Protein AF-0000000067523015 (afdb_homodimer)

pLDDT: mean 89.53, std 7.44, range [56.78, 97.62]

Structure (mmCIF, N/CA/C/O backbone):
data_AF-0000000067523015-model_v1
#
loop_
_entity.id
_entity.type
_entity.pdbx_description
1 polymer 'YokE-like PH domain-containing protein'
#
loop_
_atom_site.group_PDB
_atom_site.id
_atom_site.type_symbol
_atom_site.label_atom_id
_atom_site.label_alt_id
_atom_site.label_comp_id
_atom_site.label_asym_id
_atom_site.label_entity_id
_atom_site.label_seq_id
_atom_site.pdbx_PDB_ins_code
_atom_site.Cartn_x
_atom_site.Cartn_y
_atom_site.Cartn_z
_atom_site.occupancy
_atom_site.B_iso_or_equiv
_atom_site.auth_seq_id
_atom_site.auth_comp_id
_atom_site.auth_asym_id
_atom_site.auth_atom_id
_atom_site.pdbx_PDB_model_num
ATOM 1 N N . MET A 1 1 ? -20.438 16.328 2.945 1 56.78 1 MET A N 1
ATOM 2 C CA . MET A 1 1 ? -19.016 16.625 3.145 1 56.78 1 MET A CA 1
ATOM 3 C C . MET A 1 1 ? -18.453 15.797 4.293 1 56.78 1 MET A C 1
ATOM 5 O O . MET A 1 1 ? -19.156 15.492 5.254 1 56.78 1 MET A O 1
ATOM 9 N N . ASN A 1 2 ? -17.266 15.055 4.09 1 79.5 2 ASN A N 1
ATOM 10 C CA . ASN A 1 2 ? -16.625 14.242 5.109 1 79.5 2 ASN A CA 1
ATOM 11 C C . ASN A 1 2 ? -16.266 15.062 6.344 1 79.5 2 ASN A C 1
ATOM 13 O O . ASN A 1 2 ? -15.727 16.172 6.23 1 79.5 2 ASN A O 1
ATOM 17 N N . GLU A 1 3 ? -16.875 14.734 7.531 1 89.38 3 GLU A N 1
ATOM 18 C CA . GLU A 1 3 ? -16.688 15.438 8.797 1 89.38 3 GLU A CA 1
ATOM 19 C C . GLU A 1 3 ? -15.227 15.781 9.031 1 89.38 3 GLU A C 1
ATOM 21 O O . GLU A 1 3 ? -14.914 16.859 9.555 1 89.38 3 GLU A O 1
ATOM 26 N N . LEU A 1 4 ? -14.367 14.977 8.656 1 92.62 4 LEU A N 1
ATOM 27 C CA . LEU A 1 4 ? -12.938 15.234 8.82 1 92.62 4 LEU A CA 1
ATOM 28 C C . LEU A 1 4 ? -12.492 16.375 7.93 1 92.62 4 LEU A C 1
ATOM 30 O O . LEU A 1 4 ? -11.711 17.234 8.359 1 92.62 4 LEU A O 1
ATOM 34 N N . LEU A 1 5 ? -12.977 16.375 6.727 1 92.75 5 LEU A N 1
ATOM 35 C CA . LEU A 1 5 ? -12.617 17.453 5.809 1 92.75 5 LEU A CA 1
ATOM 36 C C . LEU A 1 5 ? -13.094 18.797 6.336 1 92.75 5 LEU A C 1
ATOM 38 O O . LEU A 1 5 ? -12.367 19.797 6.246 1 92.75 5 LEU A O 1
ATOM 42 N N . LEU A 1 6 ? -14.258 18.781 6.914 1 92.06 6 LEU A N 1
ATOM 43 C CA . LEU A 1 6 ? -14.805 20 7.488 1 92.06 6 LEU A CA 1
ATOM 44 C C . LEU A 1 6 ? -13.945 20.484 8.648 1 92.06 6 LEU A C 1
ATOM 46 O O . LEU A 1 6 ? -13.742 21.688 8.812 1 92.06 6 LEU A O 1
ATOM 50 N N . SER A 1 7 ? -13.438 19.531 9.367 1 92.69 7 SER A N 1
ATOM 51 C CA . SER A 1 7 ? -12.617 19.859 10.523 1 92.69 7 SER A CA 1
ATOM 52 C C . SER A 1 7 ? -11.297 20.484 10.102 1 92.69 7 SER A C 1
ATOM 54 O O . SER A 1 7 ? -10.703 21.266 10.859 1 92.69 7 SER A O 1
ATOM 56 N N . VAL A 1 8 ? -10.883 20.234 8.914 1 94.06 8 VAL A N 1
ATOM 57 C CA . VAL A 1 8 ? -9.617 20.766 8.422 1 94.06 8 VAL A CA 1
ATOM 58 C C . VAL A 1 8 ? -9.844 22.156 7.828 1 94.06 8 VAL A C 1
ATOM 60 O O . VAL A 1 8 ? -8.953 23.016 7.883 1 94.06 8 VAL A O 1
ATOM 63 N N . LYS A 1 9 ? -10.961 22.375 7.328 1 93 9 LYS A N 1
ATOM 64 C CA . LYS A 1 9 ? -11.258 23.609 6.613 1 93 9 LYS A CA 1
ATOM 65 C C . LYS A 1 9 ? -11.086 24.828 7.52 1 93 9 LYS A C 1
ATOM 67 O O . LYS A 1 9 ? -10.703 25.906 7.055 1 93 9 LYS A O 1
ATOM 72 N N . LYS A 1 10 ? -11.297 24.578 8.758 1 91.38 10 LYS A N 1
ATOM 73 C CA . LYS A 1 10 ? -11.203 25.688 9.711 1 91.38 10 LYS A CA 1
ATOM 74 C C . LYS A 1 10 ? -9.766 26.172 9.844 1 91.38 10 LYS A C 1
ATOM 76 O O . LYS A 1 10 ? -9.523 27.281 10.312 1 91.38 10 LYS A O 1
ATOM 81 N N . TYR A 1 11 ? -8.883 25.406 9.422 1 94.12 11 TYR A N 1
ATOM 82 C CA . TYR A 1 11 ? -7.477 25.75 9.586 1 94.12 11 TYR A CA 1
ATOM 83 C C . TYR A 1 11 ? -6.895 26.312 8.297 1 94.12 11 TYR A C 1
ATOM 85 O O . TYR A 1 11 ? -5.746 26.766 8.273 1 94.12 11 TYR A O 1
ATOM 93 N N . LEU A 1 12 ? -7.629 26.328 7.27 1 94.44 12 LEU A N 1
ATOM 94 C CA . LEU A 1 12 ? -7.125 26.797 5.984 1 94.44 12 LEU A CA 1
ATOM 95 C C . LEU A 1 12 ? -7.062 28.328 5.953 1 94.44 12 LEU A C 1
ATOM 97 O O . LEU A 1 12 ? -7.945 29 6.488 1 94.44 12 LEU A O 1
ATOM 101 N N . GLU A 1 13 ? -6.098 28.812 5.277 1 93.69 13 GLU A N 1
ATOM 102 C CA . GLU A 1 13 ? -6 30.25 5.016 1 93.69 13 GLU A CA 1
ATOM 103 C C . GLU A 1 13 ? -6.922 30.656 3.869 1 93.69 13 GLU A C 1
ATOM 105 O O . GLU A 1 13 ? -7.367 29.812 3.088 1 93.69 13 GLU A O 1
ATOM 110 N N . ASN A 1 14 ? -7.148 31.938 3.707 1 91.69 14 ASN A N 1
ATOM 111 C CA . ASN A 1 14 ? -8.102 32.469 2.744 1 91.69 14 ASN A CA 1
ATOM 112 C C . ASN A 1 14 ? -7.727 32.094 1.313 1 91.69 14 ASN A C 1
ATOM 114 O O . ASN A 1 14 ? -8.602 31.797 0.494 1 91.69 14 ASN A O 1
ATOM 118 N N . ASP A 1 15 ? -6.527 32.094 0.968 1 93.69 15 ASP A N 1
ATOM 119 C CA . ASP A 1 15 ? -6.098 31.812 -0.396 1 93.69 15 ASP A CA 1
ATOM 120 C C . ASP A 1 15 ? -5.598 30.375 -0.519 1 93.69 15 ASP A C 1
ATOM 122 O O . ASP A 1 15 ? -5.008 30 -1.533 1 93.69 15 ASP A O 1
ATOM 126 N N . GLU A 1 16 ? -5.863 29.688 0.46 1 96.12 16 GLU A N 1
ATOM 127 C CA . GLU A 1 16 ? -5.398 28.297 0.469 1 96.12 16 GLU A CA 1
ATOM 128 C C . GLU A 1 16 ? -6.516 27.344 0.065 1 96.12 16 GLU A C 1
ATOM 130 O O . GLU A 1 16 ? -7.609 27.375 0.626 1 96.12 16 GLU A O 1
ATOM 135 N N . ASN A 1 17 ? -6.184 26.438 -0.957 1 96.19 17 ASN A N 1
ATOM 136 C CA . ASN A 1 17 ? -7.176 25.484 -1.454 1 96.19 17 ASN A CA 1
ATOM 137 C C . ASN A 1 17 ? -6.715 24.047 -1.274 1 96.19 17 ASN A C 1
ATOM 139 O O . ASN A 1 17 ? -5.523 23.75 -1.39 1 96.19 17 ASN A O 1
ATOM 143 N N . ILE A 1 18 ? -7.742 23.266 -1.053 1 96.38 18 ILE A N 1
ATOM 144 C CA . ILE A 1 18 ? -7.469 21.828 -0.969 1 96.38 18 ILE A CA 1
ATOM 145 C C . ILE A 1 18 ? -7.293 21.25 -2.373 1 96.38 18 ILE A C 1
ATOM 147 O O . ILE A 1 18 ? -8.125 21.484 -3.254 1 96.38 18 ILE A O 1
ATOM 151 N N . VAL A 1 19 ? -6.246 20.562 -2.625 1 96.75 19 VAL A N 1
ATOM 152 C CA . VAL A 1 19 ? -5.969 19.938 -3.918 1 96.75 19 VAL A CA 1
ATOM 153 C C . VAL A 1 19 ? -6.301 18.453 -3.861 1 96.75 19 VAL A C 1
ATOM 155 O O . VAL A 1 19 ? -6.922 17.906 -4.781 1 96.75 19 VAL A O 1
ATOM 158 N N . ALA A 1 20 ? -5.906 17.75 -2.836 1 96.19 20 ALA A N 1
ATOM 159 C CA . ALA A 1 20 ? -6.148 16.328 -2.643 1 96.19 20 ALA A CA 1
ATOM 160 C C . ALA A 1 20 ? -6.18 15.969 -1.159 1 96.19 20 ALA A C 1
ATOM 162 O O . ALA A 1 20 ? -5.68 16.734 -0.323 1 96.19 20 ALA A O 1
ATOM 163 N N . PHE A 1 21 ? -6.848 14.914 -0.846 1 95.94 21 PHE A N 1
ATOM 164 C CA . PHE A 1 21 ? -6.852 14.438 0.532 1 95.94 21 PHE A CA 1
ATOM 165 C C . PHE A 1 21 ? -6.93 12.914 0.58 1 95.94 21 PHE A C 1
ATOM 167 O O . PHE A 1 21 ? -7.32 12.281 -0.4 1 95.94 21 PHE A O 1
ATOM 174 N N . VAL A 1 22 ? -6.508 12.297 1.716 1 94.44 22 VAL A N 1
ATOM 175 C CA . VAL A 1 22 ? -6.656 10.875 2.01 1 94.44 22 VAL A CA 1
ATOM 176 C C . VAL A 1 22 ? -7.109 10.695 3.455 1 94.44 22 VAL A C 1
ATOM 178 O O . VAL A 1 22 ? -6.668 11.414 4.348 1 94.44 22 VAL A O 1
ATOM 181 N N . ILE A 1 23 ? -8.07 9.805 3.611 1 92.44 23 ILE A N 1
ATOM 182 C CA . ILE A 1 23 ? -8.547 9.422 4.938 1 92.44 23 ILE A CA 1
ATOM 183 C C . ILE A 1 23 ? -8.141 7.984 5.238 1 92.44 23 ILE A C 1
ATOM 185 O O . ILE A 1 23 ? -8.273 7.105 4.383 1 92.44 23 ILE A O 1
ATOM 189 N N . GLY A 1 24 ? -7.574 7.789 6.402 1 90.75 24 GLY A N 1
ATOM 190 C CA . GLY A 1 24 ? -7.164 6.445 6.777 1 90.75 24 GLY A CA 1
ATOM 191 C C . GLY A 1 24 ? -6.535 6.379 8.156 1 90.75 24 GLY A C 1
ATOM 192 O O . GLY A 1 24 ? -6.871 7.172 9.039 1 90.75 24 GLY A O 1
ATOM 193 N N . ILE A 1 25 ? -5.73 5.332 8.344 1 87.62 25 ILE A N 1
ATOM 194 C CA . ILE A 1 25 ? -4.949 5.129 9.555 1 87.62 25 ILE A CA 1
ATOM 195 C C . ILE A 1 25 ? -3.477 5.434 9.281 1 87.62 25 ILE A C 1
ATOM 197 O O . ILE A 1 25 ? -2.914 4.961 8.289 1 87.62 25 ILE A O 1
ATOM 201 N N . PHE A 1 26 ? -2.918 6.25 10.117 1 90.25 26 PHE A N 1
ATOM 202 C CA . PHE A 1 26 ? -1.56 6.727 9.883 1 90.25 26 PHE A CA 1
ATOM 203 C C . PHE A 1 26 ? -0.688 6.48 11.109 1 90.25 26 PHE A C 1
ATOM 205 O O . PHE A 1 26 ? -1.191 6.418 12.234 1 90.25 26 PHE A O 1
ATOM 212 N N . GLU A 1 27 ? 0.584 6.352 10.766 1 87.56 27 GLU A N 1
ATOM 213 C CA . GLU A 1 27 ? 1.549 6.191 11.852 1 87.56 27 GLU A CA 1
ATOM 214 C C . GLU A 1 27 ? 2.857 6.91 11.531 1 87.56 27 GLU A C 1
ATOM 216 O O . GLU A 1 27 ? 3.172 7.152 10.367 1 87.56 27 GLU A O 1
ATOM 221 N N . LYS A 1 28 ? 3.502 7.395 12.633 1 88.06 28 LYS A N 1
ATOM 222 C CA . LYS A 1 28 ? 4.844 7.965 12.562 1 88.06 28 LYS A CA 1
ATOM 223 C C . LYS A 1 28 ? 5.875 7.02 13.172 1 88.06 28 LYS A C 1
ATOM 225 O O . LYS A 1 28 ? 5.582 6.312 14.133 1 88.06 28 LYS A O 1
ATOM 230 N N . ASP A 1 29 ? 7.047 7.031 12.648 1 82.25 29 ASP A N 1
ATOM 231 C CA . ASP A 1 29 ? 8.102 6.129 13.102 1 82.25 29 ASP A CA 1
ATOM 232 C C . ASP A 1 29 ? 8.508 6.438 14.539 1 82.25 29 ASP A C 1
ATOM 234 O O . ASP A 1 29 ? 8.938 5.547 15.273 1 82.25 29 ASP A O 1
ATOM 238 N N . ASN A 1 30 ? 8.398 7.672 14.953 1 76.06 30 ASN A N 1
ATOM 239 C CA . ASN A 1 30 ? 8.734 8.008 16.328 1 76.06 30 ASN A CA 1
ATOM 240 C C . ASN A 1 30 ? 7.547 7.789 17.266 1 76.06 30 ASN A C 1
ATOM 242 O O . ASN A 1 30 ? 7.602 8.164 18.438 1 76.06 30 ASN A O 1
ATOM 246 N N . PHE A 1 31 ? 6.473 7.352 16.734 1 71 31 PHE A N 1
ATOM 247 C CA . PHE A 1 31 ? 5.27 6.891 17.422 1 71 31 PHE A CA 1
ATOM 248 C C . PHE A 1 31 ? 4.48 8.062 17.984 1 71 31 PHE A C 1
ATOM 250 O O . PHE A 1 31 ? 3.613 7.883 18.844 1 71 31 PHE A O 1
ATOM 257 N N . THR A 1 32 ? 4.812 9.258 17.531 1 76.56 32 THR A N 1
ATOM 258 C CA . THR A 1 32 ? 3.98 10.391 17.922 1 76.56 32 THR A CA 1
ATOM 259 C C . THR A 1 32 ? 2.605 10.305 17.266 1 76.56 32 THR A C 1
ATOM 261 O O . THR A 1 32 ? 1.656 10.953 17.703 1 76.56 32 THR A O 1
ATOM 264 N N . LEU A 1 33 ? 2.492 9.695 16.219 1 74.06 33 LEU A N 1
ATOM 265 C CA . LEU A 1 33 ? 1.258 9.25 15.586 1 74.06 33 LEU A CA 1
ATOM 266 C C . LEU A 1 33 ? 1.212 7.73 15.492 1 74.06 33 LEU A C 1
ATOM 268 O O . LEU A 1 33 ? 1.917 7.133 14.672 1 74.06 33 LEU A O 1
ATOM 272 N N . CYS A 1 34 ? 0.528 7.055 16.359 1 76.19 34 CYS A N 1
ATOM 273 C CA . CYS A 1 34 ? 0.487 5.598 16.375 1 76.19 34 CYS A CA 1
ATOM 274 C C . CYS A 1 34 ? -0.892 5.086 15.977 1 76.19 34 CYS A C 1
ATOM 276 O O . CYS A 1 34 ? -1.838 5.164 16.766 1 76.19 34 CYS A O 1
ATOM 278 N N . TYR A 1 35 ? -0.982 4.625 14.82 1 78.94 35 TYR A N 1
ATOM 279 C CA . TYR A 1 35 ? -2.203 4.023 14.297 1 78.94 35 TYR A CA 1
ATOM 280 C C . TYR A 1 35 ? -3.398 4.945 14.508 1 78.94 35 TYR A C 1
ATOM 282 O O . TYR A 1 35 ? -4.422 4.531 15.055 1 78.94 35 TYR A O 1
ATOM 290 N N . GLN A 1 36 ? -3.244 6.16 14.094 1 87.31 36 GLN A N 1
ATOM 291 C CA . GLN A 1 36 ? -4.273 7.176 14.305 1 87.31 36 GLN A CA 1
ATOM 292 C C . GLN A 1 36 ? -5.137 7.348 13.062 1 87.31 36 GLN A C 1
ATOM 294 O O . GLN A 1 36 ? -4.617 7.461 11.945 1 87.31 36 GLN A O 1
ATOM 299 N N . HIS A 1 37 ? -6.418 7.301 13.367 1 91.06 37 HIS A N 1
ATOM 300 C CA . HIS A 1 37 ? -7.352 7.629 12.297 1 91.06 37 HIS A CA 1
ATOM 301 C C . HIS A 1 37 ? -7.367 9.125 12.016 1 91.06 37 HIS A C 1
ATOM 303 O O . HIS A 1 37 ? -7.359 9.938 12.945 1 91.06 37 HIS A O 1
ATOM 309 N N . GLY A 1 38 ? -7.383 9.438 10.695 1 94.25 38 GLY A N 1
ATOM 310 C CA . GLY A 1 38 ? -7.387 10.852 10.367 1 94.25 38 GLY A CA 1
ATOM 311 C C . GLY A 1 38 ? -7.367 11.125 8.875 1 94.25 38 GLY A C 1
ATOM 312 O O . GLY A 1 38 ? -7.691 10.242 8.078 1 94.25 38 GLY A O 1
ATOM 313 N N . ILE A 1 39 ? -7.16 12.422 8.578 1 95.31 39 ILE A N 1
ATOM 314 C CA . ILE A 1 39 ? -7.133 12.883 7.195 1 95.31 39 ILE A CA 1
ATOM 315 C C . ILE A 1 39 ? -5.852 13.672 6.938 1 95.31 39 ILE A C 1
ATOM 317 O O . ILE A 1 39 ? -5.453 14.508 7.758 1 95.31 39 ILE A O 1
ATOM 321 N N . PHE A 1 40 ? -5.156 13.289 5.859 1 96.75 40 PHE A N 1
ATOM 322 C CA . PHE A 1 40 ? -4.137 14.164 5.289 1 96.75 40 PHE A CA 1
ATOM 323 C C . PHE A 1 40 ? -4.707 14.984 4.145 1 96.75 40 PHE A C 1
ATOM 325 O O . PHE A 1 40 ? -5.406 14.453 3.275 1 96.75 40 PHE A O 1
ATOM 332 N N . VAL A 1 41 ? -4.434 16.266 4.156 1 97.06 41 VAL A N 1
ATOM 333 C CA . VAL A 1 41 ? -4.914 17.188 3.129 1 97.06 41 VAL A CA 1
ATOM 334 C C . VAL A 1 41 ? -3.734 17.906 2.486 1 97.06 41 VAL A C 1
ATOM 336 O O . VAL A 1 41 ? -2.969 18.594 3.172 1 97.06 41 VAL A O 1
ATOM 339 N N . ALA A 1 42 ? -3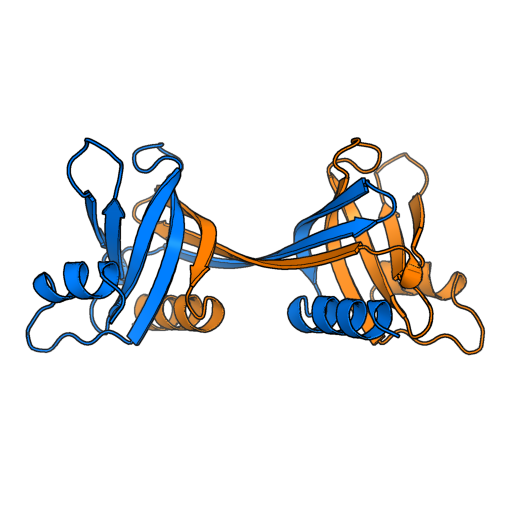.568 17.719 1.235 1 97.62 42 ALA A N 1
ATOM 340 C CA . ALA A 1 42 ? -2.617 18.5 0.457 1 97.62 42 ALA A CA 1
ATOM 341 C C . ALA A 1 42 ? -3.271 19.781 -0.087 1 97.62 42 ALA A C 1
ATOM 343 O O . ALA A 1 42 ? -4.242 19.703 -0.848 1 97.62 42 ALA A O 1
ATOM 344 N N . THR A 1 43 ? -2.807 20.891 0.352 1 97.38 43 THR A N 1
ATOM 345 C CA . THR A 1 43 ? -3.328 22.172 -0.114 1 97.38 43 THR A CA 1
ATOM 346 C C . THR A 1 43 ? -2.363 22.828 -1.1 1 97.38 43 THR A C 1
ATOM 348 O O . THR A 1 43 ? -1.346 22.234 -1.464 1 97.38 43 THR A O 1
ATOM 351 N N . THR A 1 44 ? -2.691 24.016 -1.598 1 96.25 44 THR A N 1
ATOM 352 C CA . THR A 1 44 ? -1.822 24.781 -2.486 1 96.25 44 THR A CA 1
ATOM 353 C C . THR A 1 44 ? -0.628 25.344 -1.723 1 96.25 44 THR A C 1
ATOM 355 O O . THR A 1 44 ? 0.33 25.828 -2.328 1 96.25 44 THR A O 1
ATOM 358 N N . ARG A 1 45 ? -0.566 25.203 -0.387 1 95.75 45 ARG A N 1
ATOM 359 C CA . ARG A 1 45 ? 0.482 25.859 0.391 1 95.75 45 ARG A CA 1
ATOM 360 C C . ARG A 1 45 ? 1.261 24.844 1.221 1 95.75 45 ARG A C 1
ATOM 362 O O . ARG A 1 45 ? 2.482 24.938 1.348 1 95.75 45 ARG A O 1
ATOM 369 N N . ARG A 1 46 ? 0.57 23.953 1.776 1 96.75 46 ARG A N 1
ATOM 370 C CA . ARG A 1 46 ? 1.206 23.047 2.732 1 96.75 46 ARG A CA 1
ATOM 371 C C . ARG A 1 46 ? 0.412 21.75 2.877 1 96.75 46 ARG A C 1
ATOM 373 O O . ARG A 1 46 ? -0.654 21.609 2.275 1 96.75 46 ARG A O 1
ATOM 380 N N . LEU A 1 47 ? 0.963 20.75 3.605 1 97.31 47 LEU A N 1
ATOM 381 C CA . LEU A 1 47 ? 0.32 19.484 3.963 1 97.31 47 LEU A CA 1
ATOM 382 C C . LEU A 1 47 ? -0.234 19.547 5.383 1 97.31 47 LEU A C 1
ATOM 384 O O . LEU A 1 47 ? 0.451 20 6.305 1 97.31 47 LEU A O 1
ATOM 388 N N . LEU A 1 48 ? -1.502 19.172 5.574 1 97.06 48 LEU A N 1
ATOM 389 C CA . LEU A 1 48 ? -2.156 19.203 6.879 1 97.06 48 LEU A CA 1
ATOM 390 C C . LEU A 1 48 ? -2.586 17.812 7.309 1 97.06 48 LEU A C 1
ATOM 392 O O . LEU A 1 48 ? -2.932 16.969 6.469 1 97.06 48 LEU A O 1
ATOM 396 N N . PHE A 1 49 ? -2.535 17.562 8.602 1 96.44 49 PHE A N 1
ATOM 397 C CA . PHE A 1 49 ? -3.086 16.359 9.195 1 96.44 49 PHE A CA 1
ATOM 398 C C . PHE A 1 49 ? -4.102 16.703 10.281 1 96.44 49 PHE A C 1
ATOM 400 O O . PHE A 1 49 ? -3.879 17.609 11.086 1 96.44 49 PHE A O 1
ATOM 407 N N . TYR A 1 50 ? -5.188 16.078 10.219 1 95.5 50 TYR A N 1
ATOM 408 C CA . TYR A 1 50 ? -6.184 16.109 11.289 1 95.5 50 TYR A CA 1
ATOM 409 C C . TYR A 1 50 ? -6.562 14.703 11.719 1 95.5 50 TYR A C 1
ATOM 411 O O . TYR A 1 50 ? -7.078 13.922 10.922 1 95.5 50 TYR A O 1
ATOM 419 N N . GLY A 1 51 ? -6.312 14.367 12.992 1 93.44 51 GLY A N 1
ATOM 420 C CA . GLY A 1 51 ? -6.516 13.016 13.5 1 93.44 51 GLY A CA 1
ATOM 421 C C . GLY A 1 51 ? -7.473 12.953 14.68 1 93.44 51 GLY A C 1
ATOM 422 O O . GLY A 1 51 ? -7.562 13.906 15.461 1 93.44 51 GLY A O 1
ATOM 423 N N . LYS A 1 52 ? -8.102 11.797 14.734 1 89.62 52 LYS A N 1
ATOM 424 C CA . LYS A 1 52 ? -9.016 11.539 15.844 1 89.62 52 LYS A CA 1
ATOM 425 C C . LYS A 1 52 ? -8.672 10.234 16.547 1 89.62 52 LYS A C 1
ATOM 427 O O . LYS A 1 52 ? -8.297 9.25 15.914 1 89.62 52 LYS A O 1
ATOM 432 N N . PHE A 1 53 ? -8.688 10.359 17.875 1 82.5 53 PHE A N 1
ATOM 433 C CA . PHE A 1 53 ? -8.594 9.188 18.734 1 82.5 53 PHE A CA 1
ATOM 434 C C . PHE A 1 53 ? -9.664 9.242 19.828 1 82.5 53 PHE A C 1
ATOM 436 O O . PHE A 1 53 ? -9.906 10.289 20.422 1 82.5 53 PHE A O 1
ATOM 443 N N . PRO A 1 54 ? -10.266 8.18 19.922 1 81.44 54 PRO A N 1
ATOM 444 C CA . PRO A 1 54 ? -11.297 8.18 20.953 1 81.44 54 PRO A CA 1
ATOM 445 C C . PRO A 1 54 ? -10.789 8.688 22.312 1 81.44 54 PRO A C 1
ATOM 447 O O . PRO A 1 54 ? -9.68 8.344 22.719 1 81.44 54 PRO A O 1
ATOM 450 N N . TYR A 1 55 ? -11.555 9.523 22.969 1 86.81 55 TYR A N 1
ATOM 451 C CA . TYR A 1 55 ? -11.391 10.016 24.328 1 86.81 55 TYR A CA 1
ATOM 452 C C . TYR A 1 55 ? -10.195 10.953 24.422 1 86.81 55 TYR A C 1
ATOM 454 O O . TYR A 1 55 ? -9.82 11.391 25.516 1 86.81 55 TYR A O 1
ATOM 462 N N . TYR A 1 56 ? -9.547 11.164 23.422 1 85.81 56 TYR A N 1
ATOM 463 C CA . TYR A 1 56 ? -8.445 12.117 23.406 1 85.81 56 TYR A CA 1
ATOM 464 C C . TYR A 1 56 ? -8.758 13.305 22.5 1 85.81 56 TYR A C 1
ATOM 466 O O . TYR A 1 56 ? -9.586 13.195 21.594 1 85.81 56 TYR A O 1
ATOM 474 N N . PRO A 1 57 ? -8.117 14.391 22.766 1 88.81 57 PRO A N 1
ATOM 475 C CA . PRO A 1 57 ? -8.273 15.516 21.844 1 88.81 57 PRO A CA 1
ATOM 476 C C . PRO A 1 57 ? -7.781 15.195 20.438 1 88.81 57 PRO A C 1
ATOM 478 O O . PRO A 1 57 ? -6.879 14.367 20.266 1 88.81 57 PRO A O 1
ATOM 481 N N . SER A 1 58 ? -8.422 15.891 19.484 1 91.38 58 SER A N 1
ATOM 482 C CA . SER A 1 58 ? -7.992 15.742 18.094 1 91.38 58 SER A CA 1
ATOM 483 C C . SER A 1 58 ? -6.559 16.219 17.906 1 91.38 58 SER A C 1
ATOM 485 O O . SER A 1 58 ? -6.082 17.078 18.641 1 91.38 58 SER A O 1
ATOM 487 N N . THR A 1 59 ? -5.938 15.648 17.016 1 91.25 59 THR A N 1
ATOM 488 C CA . THR A 1 59 ? -4.57 16.016 16.672 1 91.25 59 THR A CA 1
ATOM 489 C C . THR A 1 59 ? -4.543 16.812 15.367 1 91.25 59 THR A C 1
ATOM 491 O O . THR A 1 59 ? -5.191 16.438 14.383 1 91.25 59 THR A O 1
ATOM 494 N N . PHE A 1 60 ? -3.844 17.953 15.453 1 93.62 60 PHE A N 1
ATOM 495 C CA . PHE A 1 60 ? -3.633 18.75 14.258 1 93.62 60 PHE A CA 1
ATOM 496 C C . PHE A 1 60 ? -2.145 18.984 14.016 1 93.62 60 PHE A C 1
ATOM 498 O O . PHE A 1 60 ? -1.42 19.391 14.922 1 93.62 60 PHE A O 1
ATOM 505 N N . LYS A 1 61 ? -1.739 18.703 12.789 1 93.75 61 LYS A N 1
ATOM 506 C CA . LYS A 1 61 ? -0.347 18.922 12.414 1 93.75 61 LYS A CA 1
ATOM 507 C C . LYS A 1 61 ? -0.249 19.562 11.031 1 93.75 61 LYS A C 1
ATOM 509 O O . LYS A 1 61 ? -1.084 19.297 10.164 1 93.75 61 LYS A O 1
ATOM 514 N N . GLU A 1 62 ? 0.746 20.328 10.914 1 95.56 62 GLU A N 1
ATOM 515 C CA . GLU A 1 62 ? 1.045 20.953 9.633 1 95.56 62 GLU A CA 1
ATOM 516 C C . GLU A 1 62 ? 2.455 20.609 9.164 1 95.56 62 GLU A C 1
ATOM 518 O O . GLU A 1 62 ? 3.381 20.531 9.977 1 95.56 62 GLU A O 1
ATOM 523 N N . TYR A 1 63 ? 2.576 20.438 7.859 1 95.19 63 TYR A N 1
ATOM 524 C CA . TYR A 1 63 ? 3.863 20.156 7.23 1 95.19 63 TYR A CA 1
ATOM 525 C C . TYR A 1 63 ? 4.117 21.109 6.062 1 95.19 63 TYR A C 1
ATOM 527 O O . TYR A 1 63 ? 3.311 21.188 5.137 1 95.19 63 TYR A O 1
ATOM 535 N N . SER A 1 64 ? 5.289 21.75 6.176 1 95.94 64 SER A N 1
ATOM 536 C CA . SER A 1 64 ? 5.703 22.531 5.012 1 95.94 64 SER A CA 1
ATOM 537 C C . SER A 1 64 ? 6.219 21.625 3.896 1 95.94 64 SER A C 1
ATOM 539 O O . SER A 1 64 ? 7.031 20.734 4.141 1 95.94 64 SER A O 1
ATOM 541 N N . TYR A 1 65 ? 5.711 21.922 2.697 1 96.69 65 TYR A N 1
ATOM 542 C CA . TYR A 1 65 ? 6.211 21.141 1.56 1 96.69 65 TYR A CA 1
ATOM 543 C C . TYR A 1 65 ? 7.727 21.234 1.464 1 96.69 65 TYR A C 1
ATOM 545 O O . TYR A 1 65 ? 8.383 20.281 1.037 1 96.69 65 TYR A O 1
ATOM 553 N N . LEU A 1 66 ? 8.281 22.344 1.881 1 93.62 66 LEU A N 1
ATOM 554 C CA . LEU A 1 66 ? 9.711 22.609 1.799 1 93.62 66 LEU A CA 1
ATOM 555 C C . LEU A 1 66 ? 10.5 21.609 2.633 1 93.62 66 LEU A C 1
ATOM 557 O O . LEU A 1 66 ? 11.664 21.328 2.328 1 93.62 66 LEU A O 1
ATOM 561 N N . HIS A 1 67 ? 9.859 21.141 3.658 1 94.81 67 HIS A N 1
ATOM 562 C CA . HIS A 1 67 ? 10.578 20.281 4.586 1 94.81 67 HIS A CA 1
ATOM 563 C C . HIS A 1 67 ? 10.32 18.812 4.289 1 94.81 67 HIS A C 1
ATOM 565 O O . HIS A 1 67 ? 10.82 17.922 4.992 1 94.81 67 HIS A O 1
ATOM 571 N N . ILE A 1 68 ? 9.547 18.484 3.361 1 95.44 68 ILE A N 1
ATOM 572 C CA . ILE A 1 68 ? 9.32 17.094 2.959 1 95.44 68 ILE A CA 1
ATOM 573 C C . ILE A 1 68 ? 10.438 16.641 2.025 1 95.44 68 ILE A C 1
ATOM 575 O O . ILE A 1 68 ? 10.578 17.156 0.916 1 95.44 68 ILE A O 1
ATOM 579 N N . ASP A 1 69 ? 11.172 15.664 2.531 1 93.06 69 ASP A N 1
ATOM 580 C CA . ASP A 1 69 ? 12.328 15.156 1.787 1 93.06 69 ASP A CA 1
ATOM 581 C C . ASP A 1 69 ? 11.883 14.203 0.68 1 93.06 69 ASP A C 1
ATOM 583 O O . ASP A 1 69 ? 12.477 14.188 -0.402 1 93.06 69 ASP A O 1
ATOM 587 N N . SER A 1 70 ? 10.93 13.414 1.001 1 93.06 70 SER A N 1
ATOM 588 C CA . SER A 1 70 ? 10.5 12.414 0.031 1 93.06 70 SER A CA 1
ATOM 589 C C . SER A 1 70 ? 9.086 11.93 0.332 1 93.06 70 SER A C 1
ATOM 591 O O . SER A 1 70 ? 8.633 11.984 1.479 1 93.06 70 SER A O 1
ATOM 593 N N . ILE A 1 71 ? 8.398 11.594 -0.639 1 93.12 71 ILE A N 1
ATOM 594 C CA . ILE A 1 71 ? 7.133 10.883 -0.529 1 93.12 71 ILE A CA 1
ATOM 595 C C . ILE A 1 71 ? 7.094 9.734 -1.53 1 93.12 71 ILE A C 1
ATOM 597 O O . ILE A 1 71 ? 7.426 9.914 -2.705 1 93.12 71 ILE A O 1
ATOM 601 N N . ASP A 1 72 ? 6.73 8.57 -1.03 1 87.25 72 ASP A N 1
ATOM 602 C CA . ASP A 1 72 ? 6.703 7.375 -1.863 1 87.25 72 ASP A CA 1
ATOM 603 C C . ASP A 1 72 ? 5.305 6.758 -1.89 1 87.25 72 ASP A C 1
ATOM 605 O O . ASP A 1 72 ? 4.621 6.715 -0.865 1 87.25 72 ASP A O 1
ATOM 609 N N . PHE A 1 73 ? 4.934 6.488 -3.064 1 83.19 73 PHE A N 1
ATOM 610 C CA . PHE A 1 73 ? 3.715 5.719 -3.295 1 83.19 73 PHE A CA 1
ATOM 611 C C . PHE A 1 73 ? 4.02 4.227 -3.342 1 83.19 73 PHE A C 1
ATOM 613 O O . PHE A 1 73 ? 4.809 3.773 -4.172 1 83.19 73 PHE A O 1
ATOM 620 N N . CYS A 1 74 ? 3.512 3.486 -2.311 1 77.75 74 CYS A N 1
ATOM 621 C CA . CYS A 1 74 ? 3.801 2.059 -2.215 1 77.75 74 CYS A CA 1
ATOM 622 C C . CYS A 1 74 ? 2.529 1.234 -2.367 1 77.75 74 CYS A C 1
ATOM 624 O O . CYS A 1 74 ? 1.896 0.871 -1.374 1 77.75 74 CYS A O 1
ATOM 626 N N . PRO A 1 75 ? 2.143 0.972 -3.58 1 73.62 75 PRO A N 1
ATOM 627 C CA . PRO A 1 75 ? 0.94 0.156 -3.766 1 73.62 75 PRO A CA 1
ATOM 628 C C . PRO A 1 75 ? 1.111 -1.273 -3.256 1 73.62 75 PRO A C 1
ATOM 630 O O . PRO A 1 75 ? 2.201 -1.843 -3.359 1 73.62 75 PRO A O 1
ATOM 633 N N . TYR A 1 76 ? 0.055 -1.701 -2.523 1 77.38 76 TYR A N 1
ATOM 634 C CA . TYR A 1 76 ? 0.014 -3.047 -1.96 1 77.38 76 TYR A CA 1
ATOM 635 C C . TYR A 1 76 ? -1.29 -3.748 -2.32 1 77.38 76 TYR A C 1
ATOM 637 O O . TYR A 1 76 ? -2.287 -3.096 -2.635 1 77.38 76 TYR A O 1
ATOM 645 N N . PHE A 1 77 ? -1.185 -5.105 -2.494 1 87.56 77 PHE A N 1
ATOM 646 C CA . PHE A 1 77 ? -2.428 -5.859 -2.609 1 87.56 77 PHE A CA 1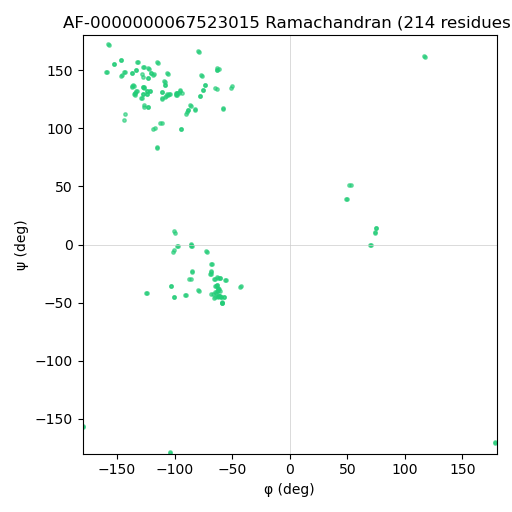
ATOM 647 C C . PHE A 1 77 ? -2.398 -7.09 -1.71 1 87.56 77 PHE A C 1
ATOM 649 O O . PHE A 1 77 ? -1.333 -7.504 -1.25 1 87.56 77 PHE A O 1
ATOM 656 N N . GLU A 1 78 ? -3.588 -7.57 -1.367 1 90.06 78 GLU A N 1
ATOM 657 C CA . GLU A 1 78 ? -3.785 -8.812 -0.633 1 90.06 78 GLU A CA 1
ATOM 658 C C . GLU A 1 78 ? -4.914 -9.641 -1.244 1 90.06 78 GLU A C 1
ATOM 660 O O . GLU A 1 78 ? -5.941 -9.094 -1.648 1 90.06 78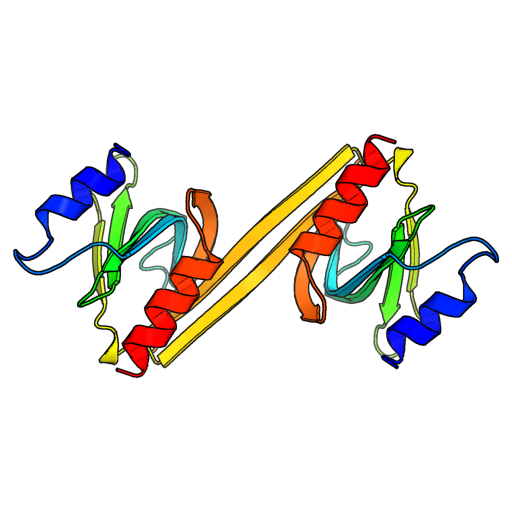 GLU A O 1
ATOM 665 N N . PHE A 1 79 ? -4.652 -10.969 -1.354 1 93.88 79 PHE A N 1
ATOM 666 C CA . PHE A 1 79 ? -5.754 -11.812 -1.804 1 93.88 79 PHE A CA 1
ATOM 667 C C . PHE A 1 79 ? -5.883 -13.055 -0.92 1 93.88 79 PHE A C 1
ATOM 669 O O . PHE A 1 79 ? -4.914 -13.469 -0.286 1 93.88 79 PHE A O 1
ATOM 676 N N . THR A 1 80 ? -7.078 -13.539 -0.807 1 93.94 80 THR A N 1
ATOM 677 C CA . THR A 1 80 ? -7.379 -14.734 -0.03 1 93.94 80 THR A CA 1
ATOM 678 C C . THR A 1 80 ? -7.781 -15.883 -0.945 1 93.94 80 THR A C 1
ATOM 680 O O . THR A 1 80 ? -8.633 -15.719 -1.82 1 93.94 80 THR A O 1
ATOM 683 N N . CYS A 1 81 ? -7.121 -16.984 -0.82 1 92.62 81 CYS A N 1
ATOM 684 C CA . CYS A 1 81 ? -7.379 -18.219 -1.568 1 92.62 81 CYS A CA 1
ATOM 685 C C . CYS A 1 81 ? -7.34 -19.422 -0.652 1 92.62 81 CYS A C 1
ATOM 687 O O . CYS A 1 81 ? -6.371 -19.641 0.079 1 92.62 81 CYS A O 1
ATOM 689 N N . ASN A 1 82 ? -8.336 -20.25 -0.704 1 91.06 82 ASN A N 1
ATOM 690 C CA . ASN A 1 82 ? -8.422 -21.453 0.115 1 91.06 82 ASN A CA 1
ATOM 691 C C . ASN A 1 82 ? -8.141 -21.156 1.584 1 91.06 82 ASN A C 1
ATOM 693 O O . ASN A 1 82 ? -7.301 -21.812 2.203 1 91.06 82 ASN A O 1
ATOM 697 N N . HIS A 1 83 ? -8.602 -20.062 2.09 1 86.94 83 HIS A N 1
ATOM 698 C CA . HIS A 1 83 ? -8.523 -19.641 3.482 1 86.94 83 HIS A CA 1
ATOM 699 C C . HIS A 1 83 ? -7.113 -19.188 3.844 1 86.94 83 HIS A C 1
ATOM 701 O O . HIS A 1 83 ? -6.766 -19.109 5.023 1 86.94 83 HIS A O 1
ATOM 707 N N . GLU A 1 84 ? -6.324 -19.062 2.795 1 88.12 84 GLU A N 1
ATOM 708 C CA . GLU A 1 84 ? -5 -18.484 3.002 1 88.12 84 GLU A CA 1
ATOM 709 C C . GLU A 1 84 ? -4.902 -17.078 2.398 1 88.12 84 GLU A C 1
ATOM 711 O O . GLU A 1 84 ? -5.457 -16.828 1.33 1 88.12 84 GLU A O 1
ATOM 716 N N . THR A 1 85 ? -4.25 -16.281 3.125 1 90.81 85 THR A N 1
ATOM 717 C CA . THR A 1 85 ? -4.113 -14.898 2.668 1 90.81 85 THR A CA 1
ATOM 718 C C . THR A 1 85 ? -2.682 -14.617 2.217 1 90.81 85 THR A C 1
ATOM 720 O O . THR A 1 85 ? -1.729 -14.922 2.936 1 90.81 85 THR A O 1
ATOM 723 N N . VAL A 1 86 ? -2.6 -14.109 1.02 1 91.75 86 VAL A N 1
ATOM 724 C CA . VAL A 1 86 ? -1.312 -13.688 0.475 1 91.75 86 VAL A CA 1
ATOM 725 C C . VAL A 1 86 ? -1.248 -12.164 0.407 1 91.75 86 VAL A C 1
ATOM 727 O O . VAL A 1 86 ? -2.223 -11.516 0.027 1 91.75 86 VAL A O 1
ATOM 730 N N . ARG A 1 87 ? -0.084 -11.609 0.794 1 88.19 87 ARG A N 1
ATOM 731 C CA . ARG A 1 87 ? 0.12 -10.172 0.827 1 88.19 87 ARG A CA 1
ATOM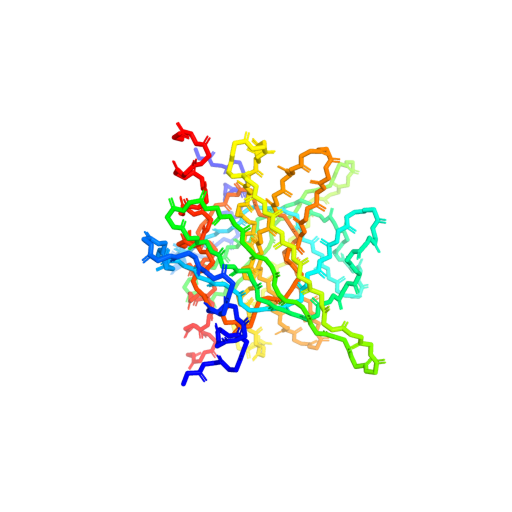 732 C C . ARG A 1 87 ? 1.374 -9.773 0.054 1 88.19 87 ARG A C 1
ATOM 734 O O . ARG A 1 87 ? 2.404 -10.445 0.148 1 88.19 87 ARG A O 1
ATOM 741 N N . ALA A 1 88 ? 1.177 -8.727 -0.71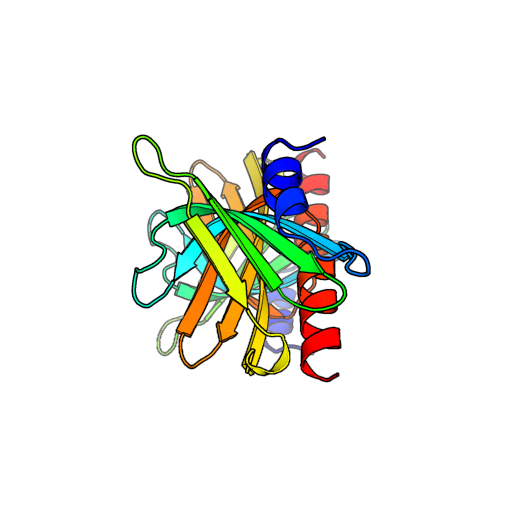1 1 87.38 88 ALA A N 1
ATOM 742 C CA . ALA A 1 88 ? 2.346 -8.047 -1.265 1 87.38 88 ALA A CA 1
ATOM 743 C C . ALA A 1 88 ? 2.887 -7 -0.292 1 87.38 88 ALA A C 1
ATOM 745 O O . ALA A 1 88 ? 2.17 -6.074 0.093 1 87.38 88 ALA A O 1
ATOM 746 N N . LYS A 1 89 ? 4.062 -7.129 0.121 1 71.56 89 LYS A N 1
ATOM 747 C CA . LYS A 1 89 ? 4.66 -6.223 1.098 1 71.56 89 LYS A CA 1
ATOM 748 C C . LYS A 1 89 ? 5.375 -5.066 0.406 1 71.56 89 LYS A C 1
ATOM 750 O O . LYS A 1 89 ? 5.324 -3.926 0.878 1 71.56 89 LYS A O 1
ATOM 755 N N . CYS A 1 90 ? 6.117 -5.371 -0.646 1 76 90 CYS A N 1
ATOM 756 C CA . CYS A 1 90 ? 6.891 -4.387 -1.398 1 76 90 CYS A CA 1
ATOM 757 C C . CYS A 1 90 ? 6.887 -4.715 -2.887 1 76 90 CYS A C 1
ATOM 759 O O . CYS A 1 90 ? 7.578 -5.633 -3.328 1 76 90 CYS A O 1
ATOM 761 N N . ILE A 1 91 ? 6.152 -3.91 -3.586 1 85.12 91 ILE A N 1
ATOM 762 C CA . ILE A 1 91 ? 6.121 -4.141 -5.023 1 85.12 91 ILE A CA 1
ATOM 763 C C . ILE A 1 91 ? 7.18 -3.277 -5.711 1 85.12 91 ILE A C 1
ATOM 765 O O . ILE A 1 91 ? 7.266 -2.074 -5.457 1 85.12 91 ILE A O 1
ATOM 769 N N . GLN A 1 92 ? 7.926 -3.949 -6.527 1 80.06 92 GLN A N 1
ATOM 770 C CA . GLN A 1 92 ? 9.039 -3.293 -7.199 1 80.06 92 GLN A CA 1
ATOM 771 C C . GLN A 1 92 ? 8.695 -2.971 -8.648 1 80.06 92 GLN A C 1
ATOM 773 O O . GLN A 1 92 ? 9.188 -1.985 -9.203 1 80.06 92 GLN A O 1
ATOM 778 N N . LYS A 1 93 ? 7.992 -3.799 -9.203 1 85.19 93 LYS A N 1
ATOM 779 C CA . LYS A 1 93 ? 7.656 -3.654 -10.617 1 85.19 93 LYS A CA 1
ATOM 780 C C . LYS A 1 93 ? 6.254 -4.176 -10.906 1 85.19 93 LYS A C 1
ATOM 782 O O . LYS A 1 93 ? 5.816 -5.164 -10.305 1 85.19 93 LYS A O 1
ATOM 787 N N . GLY A 1 94 ? 5.641 -3.453 -11.875 1 88.31 94 GLY A N 1
ATOM 788 C CA . GLY A 1 94 ? 4.336 -3.898 -12.336 1 88.31 94 GLY A CA 1
ATOM 789 C C . GLY A 1 94 ? 3.229 -2.902 -12.047 1 88.31 94 GLY A C 1
ATOM 790 O O . GLY A 1 94 ? 3.395 -2.006 -11.219 1 88.31 94 GLY A O 1
ATOM 791 N N . ASN A 1 95 ? 2.17 -3.117 -12.773 1 87.56 95 ASN A N 1
ATOM 792 C CA . ASN A 1 95 ? 0.958 -2.338 -12.547 1 87.56 95 ASN A CA 1
ATOM 793 C C . ASN A 1 95 ? -0.006 -3.061 -11.609 1 87.56 95 ASN A C 1
ATOM 795 O O . ASN A 1 95 ? -0.814 -3.877 -12.055 1 87.56 95 ASN A O 1
ATOM 799 N N . VAL A 1 96 ? 0.088 -2.59 -10.375 1 88 96 VAL A N 1
ATOM 800 C CA . VAL A 1 96 ? -0.641 -3.299 -9.328 1 88 96 VAL A CA 1
ATOM 801 C C . VAL A 1 96 ? -2.143 -3.184 -9.57 1 88 96 VAL A C 1
ATOM 803 O O . VAL A 1 96 ? -2.883 -4.156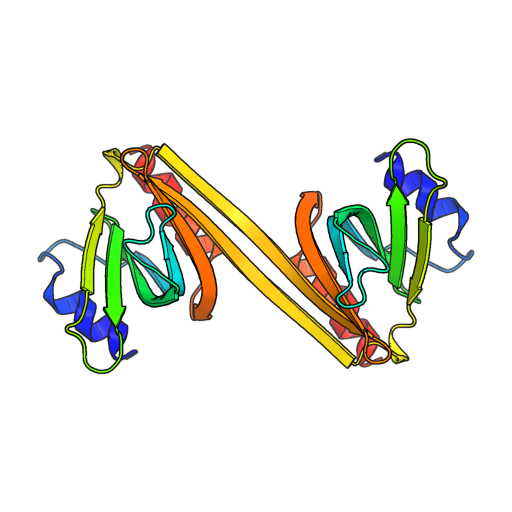 -9.406 1 88 96 VAL A O 1
ATOM 806 N N . GLU A 1 97 ? -2.561 -1.977 -9.875 1 84.62 97 GLU A N 1
ATOM 807 C CA . GLU A 1 97 ? -3.984 -1.772 -10.125 1 84.62 97 GLU A CA 1
ATOM 808 C C . GLU A 1 97 ? -4.484 -2.676 -11.25 1 84.62 97 GLU A C 1
ATOM 810 O O . GLU A 1 97 ? -5.531 -3.312 -11.117 1 84.62 97 GLU A O 1
ATOM 815 N N . GLN A 1 98 ? -3.771 -2.736 -12.25 1 90.06 98 GLN A N 1
ATOM 816 C CA . GLN A 1 98 ? -4.141 -3.607 -13.359 1 90.06 98 GLN A CA 1
ATOM 817 C C . GLN A 1 98 ? -4.109 -5.074 -12.945 1 90.06 98 GLN A C 1
ATOM 819 O O . GLN A 1 98 ? -4.961 -5.863 -13.359 1 90.06 98 GLN A O 1
ATOM 824 N N . PHE A 1 99 ? -3.125 -5.398 -12.211 1 95.12 99 PHE A N 1
ATOM 825 C CA . PHE A 1 99 ? -3.004 -6.77 -11.727 1 95.12 99 PHE A CA 1
ATOM 826 C C . PHE A 1 99 ? -4.23 -7.164 -10.914 1 95.12 99 PHE A C 1
ATOM 828 O O . PHE A 1 99 ? -4.852 -8.195 -11.18 1 95.12 99 PHE A O 1
ATOM 835 N N . VAL A 1 100 ? -4.57 -6.387 -10.016 1 93.56 100 VAL A N 1
ATOM 836 C CA . VAL A 1 100 ? -5.703 -6.656 -9.133 1 93.56 100 VAL A CA 1
ATOM 837 C C . VAL A 1 100 ? -6.988 -6.723 -9.953 1 93.56 100 VAL A C 1
ATOM 839 O O . VAL A 1 100 ? -7.824 -7.605 -9.75 1 93.56 100 VAL A O 1
ATOM 842 N N . ARG A 1 101 ? -7.129 -5.793 -10.828 1 92.81 101 ARG A N 1
ATOM 843 C CA . ARG A 1 101 ? -8.312 -5.781 -11.688 1 92.81 101 ARG A CA 1
ATOM 844 C C . ARG A 1 101 ? -8.398 -7.059 -12.516 1 92.81 101 ARG A C 1
ATOM 846 O O . ARG A 1 101 ? -9.484 -7.621 -12.68 1 92.81 101 ARG A O 1
ATOM 853 N N . THR A 1 102 ? -7.297 -7.449 -13.07 1 95.25 102 THR A N 1
ATOM 854 C CA . THR A 1 102 ? -7.246 -8.664 -13.875 1 95.25 102 THR A CA 1
ATOM 855 C C . THR A 1 102 ? -7.676 -9.875 -13.047 1 95.25 102 THR A C 1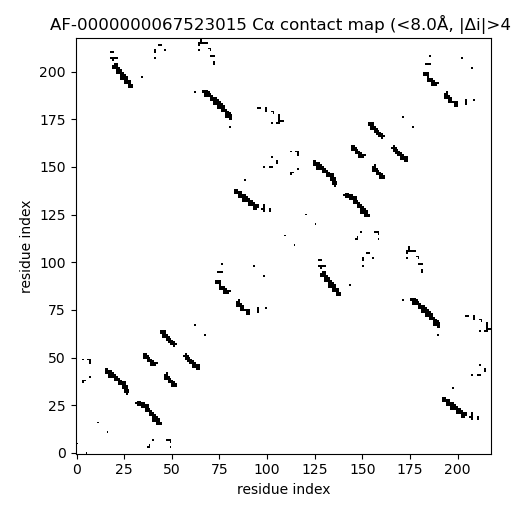
ATOM 857 O O . THR A 1 102 ? -8.5 -10.68 -13.5 1 95.25 102 THR A O 1
ATOM 860 N N . VAL A 1 103 ? -7.105 -10.039 -11.875 1 96.06 103 VAL A N 1
ATOM 861 C CA . VAL A 1 103 ? -7.438 -11.156 -11.008 1 96.06 103 VAL A CA 1
ATOM 862 C C . VAL A 1 103 ? -8.914 -11.102 -10.633 1 96.06 103 VAL A C 1
ATOM 864 O O . VAL A 1 103 ? -9.625 -12.109 -10.711 1 96.06 103 VAL A O 1
ATOM 867 N N . ARG A 1 104 ? -9.398 -9.938 -10.289 1 94.38 104 ARG A N 1
ATOM 868 C CA . ARG A 1 104 ? -10.781 -9.75 -9.867 1 94.38 104 ARG A CA 1
ATOM 869 C C . ARG A 1 104 ? -11.75 -10.141 -10.984 1 94.38 104 ARG A C 1
ATOM 871 O O . ARG A 1 104 ? -12.781 -10.766 -10.727 1 94.38 104 ARG A O 1
ATOM 878 N N . THR A 1 105 ? -11.414 -9.703 -12.148 1 94.06 105 THR A N 1
ATOM 879 C CA . THR A 1 105 ? -12.258 -9.992 -13.305 1 94.06 105 THR A CA 1
ATOM 880 C C . THR A 1 105 ? -12.328 -11.492 -13.562 1 94.06 105 THR A C 1
ATOM 882 O O . THR A 1 105 ? -13.375 -12.016 -13.945 1 94.06 105 THR A O 1
ATOM 885 N N . ASN A 1 106 ? -11.258 -12.172 -13.312 1 93.81 106 ASN A N 1
ATOM 886 C CA . ASN A 1 106 ? -11.188 -13.602 -13.625 1 93.81 106 ASN A CA 1
ATOM 887 C C . ASN A 1 106 ? -11.773 -14.445 -12.5 1 93.81 106 ASN A C 1
ATOM 889 O O . ASN A 1 106 ? -12.133 -15.609 -12.711 1 93.81 106 ASN A O 1
ATOM 893 N N . MET A 1 107 ? -11.82 -13.93 -11.258 1 90.88 107 MET A N 1
ATOM 894 C CA . MET A 1 107 ? -12.453 -14.633 -10.141 1 90.88 107 MET A CA 1
ATOM 895 C C . MET A 1 107 ? -13.938 -14.844 -10.406 1 90.88 107 MET A C 1
ATOM 897 O O . MET A 1 107 ? -14.516 -15.836 -9.953 1 90.88 107 MET A O 1
ATOM 901 N N . ASN A 1 108 ? -14.523 -13.844 -10.969 1 81.5 108 ASN A N 1
ATOM 902 C CA . ASN A 1 108 ? -15.969 -13.836 -11.195 1 81.5 108 ASN A CA 1
ATOM 903 C C . ASN A 1 108 ? -16.328 -14.523 -12.508 1 81.5 108 ASN A C 1
ATOM 905 O O . ASN A 1 108 ? -17.5 -14.602 -12.867 1 81.5 108 ASN A O 1
ATOM 909 N N . ASN A 1 109 ? -15.258 -14.961 -13.18 1 68.94 109 ASN A N 1
ATOM 910 C CA . ASN A 1 109 ? -15.555 -15.664 -14.422 1 68.94 109 ASN A CA 1
ATOM 911 C C . ASN A 1 109 ? -15.492 -17.172 -14.242 1 68.94 109 ASN A C 1
ATOM 913 O O . ASN A 1 109 ? -14.633 -17.688 -13.508 1 68.94 109 ASN A O 1
ATOM 917 N N . MET B 1 1 ? 13.898 -8.805 -21.172 1 57.03 1 MET B N 1
ATOM 918 C CA . MET B 1 1 ? 12.82 -9.508 -20.484 1 57.03 1 MET B CA 1
ATOM 919 C C . MET B 1 1 ? 13.234 -9.836 -19.047 1 57.03 1 MET B C 1
ATOM 921 O O . MET B 1 1 ? 14.406 -10.07 -18.766 1 57.03 1 MET B O 1
ATOM 925 N N . ASN B 1 2 ? 12.375 -9.484 -18 1 79.62 2 ASN B N 1
ATOM 926 C CA . ASN B 1 2 ? 12.641 -9.75 -16.594 1 79.62 2 ASN B CA 1
ATOM 927 C C . ASN B 1 2 ? 12.844 -11.242 -16.328 1 79.62 2 ASN B C 1
ATOM 929 O O . ASN B 1 2 ? 12.078 -12.07 -16.812 1 79.62 2 ASN B O 1
ATOM 933 N N . GLU B 1 3 ? 14.07 -11.641 -15.859 1 89.5 3 GLU B N 1
ATOM 934 C CA . GLU B 1 3 ? 14.461 -13.023 -15.602 1 89.5 3 GLU B CA 1
ATOM 935 C C . GLU B 1 3 ? 13.352 -13.789 -14.898 1 89.5 3 GLU B C 1
ATOM 937 O O . GLU B 1 3 ? 13.125 -14.969 -15.18 1 89.5 3 GLU B O 1
ATOM 942 N N . LEU B 1 4 ? 12.68 -13.203 -14.07 1 92.69 4 LEU B N 1
ATOM 943 C CA . LEU B 1 4 ? 11.578 -13.844 -13.352 1 92.69 4 LEU B CA 1
ATOM 944 C C . LEU B 1 4 ? 10.43 -14.18 -14.297 1 92.69 4 LEU B C 1
ATOM 946 O O . LEU B 1 4 ? 9.852 -15.266 -14.219 1 92.69 4 LEU B O 1
ATOM 950 N N . LEU B 1 5 ? 10.141 -13.242 -15.156 1 92.81 5 LEU B N 1
ATOM 951 C CA . LEU B 1 5 ? 9.07 -13.484 -16.109 1 92.81 5 LEU B CA 1
ATOM 952 C C . LEU B 1 5 ? 9.398 -14.664 -17.016 1 92.81 5 LEU B C 1
ATOM 954 O O . LEU B 1 5 ? 8.531 -15.484 -17.312 1 92.81 5 LEU B O 1
ATOM 958 N N . LEU B 1 6 ? 10.648 -14.758 -17.375 1 92.19 6 LEU B N 1
ATOM 959 C CA . LEU B 1 6 ? 11.094 -15.867 -18.219 1 92.19 6 LEU B CA 1
ATOM 960 C C . LEU B 1 6 ? 10.953 -17.188 -17.484 1 92.19 6 LEU B C 1
ATOM 962 O O . LEU B 1 6 ? 10.578 -18.203 -18.078 1 92.19 6 LEU B O 1
ATOM 966 N N . SER B 1 7 ? 11.195 -17.109 -16.203 1 92.88 7 SER B N 1
ATOM 967 C CA . SER B 1 7 ? 11.125 -18.312 -15.391 1 92.88 7 SER B CA 1
ATOM 968 C C . SER B 1 7 ? 9.688 -18.812 -15.273 1 92.88 7 SER B C 1
ATOM 970 O O . SER B 1 7 ? 9.453 -20.016 -15.07 1 92.88 7 SER B O 1
ATOM 972 N N . VAL B 1 8 ? 8.75 -17.953 -15.445 1 94.12 8 VAL B N 1
ATOM 973 C CA . VAL B 1 8 ? 7.344 -18.312 -15.336 1 94.12 8 VAL B CA 1
ATOM 974 C C . VAL B 1 8 ? 6.836 -18.844 -16.672 1 94.12 8 VAL B C 1
ATOM 976 O O . VAL B 1 8 ? 5.949 -19.703 -16.719 1 94.12 8 VAL B O 1
ATOM 979 N N . LYS B 1 9 ? 7.379 -18.391 -17.688 1 93.12 9 LYS B N 1
ATOM 980 C CA . LYS B 1 9 ? 6.891 -18.703 -19.031 1 93.12 9 LYS B CA 1
ATOM 981 C C . LYS B 1 9 ? 6.957 -20.219 -19.297 1 93.12 9 LYS B C 1
ATOM 983 O O . LYS B 1 9 ? 6.125 -20.75 -20.031 1 93.12 9 LYS B O 1
ATOM 988 N N . LYS B 1 10 ? 7.891 -20.812 -18.641 1 91.38 10 LYS B N 1
ATOM 989 C CA . LYS B 1 10 ? 8.078 -22.25 -18.844 1 91.38 10 LYS B CA 1
ATOM 990 C C . LYS B 1 10 ? 6.891 -23.047 -18.297 1 91.38 10 LYS B C 1
ATOM 992 O O . LYS B 1 10 ? 6.684 -24.203 -18.672 1 91.38 10 LYS B O 1
ATOM 997 N N . TYR B 1 11 ? 6.148 -22.438 -17.516 1 94.12 11 TYR B N 1
ATOM 998 C CA . TYR B 1 11 ? 5.047 -23.141 -16.859 1 94.12 11 TYR B CA 1
ATOM 999 C C . TYR B 1 11 ? 3.721 -22.828 -17.547 1 94.12 11 TYR B C 1
ATOM 1001 O O . TYR B 1 11 ? 2.686 -23.406 -17.203 1 94.12 11 TYR B O 1
ATOM 1009 N N . LEU B 1 12 ? 3.715 -21.953 -18.469 1 94.44 12 LEU B N 1
ATOM 1010 C CA . LEU B 1 12 ? 2.479 -21.562 -19.125 1 94.44 12 LEU B CA 1
ATOM 1011 C C . LEU B 1 12 ? 2.027 -22.625 -20.109 1 94.44 12 LEU B C 1
ATOM 1013 O O . LEU B 1 12 ? 2.855 -23.234 -20.797 1 94.44 12 LEU B O 1
ATOM 1017 N N . GLU B 1 13 ? 0.751 -22.766 -20.203 1 93.56 13 GLU B N 1
ATOM 1018 C CA . GLU B 1 13 ? 0.168 -23.625 -21.234 1 93.56 13 GLU B CA 1
ATOM 1019 C C . GLU B 1 13 ? 0.145 -22.922 -22.578 1 93.56 13 GLU B C 1
ATOM 1021 O O . GLU B 1 13 ? 0.252 -21.688 -22.656 1 93.56 13 GLU B O 1
ATOM 1026 N N . ASN B 1 14 ? -0.078 -23.656 -23.656 1 91.62 14 ASN B N 1
ATOM 1027 C CA . ASN B 1 14 ? -0.001 -23.156 -25.031 1 91.62 14 ASN B CA 1
ATOM 1028 C C . ASN B 1 14 ? -1.012 -22.031 -25.266 1 91.62 14 ASN B C 1
ATOM 103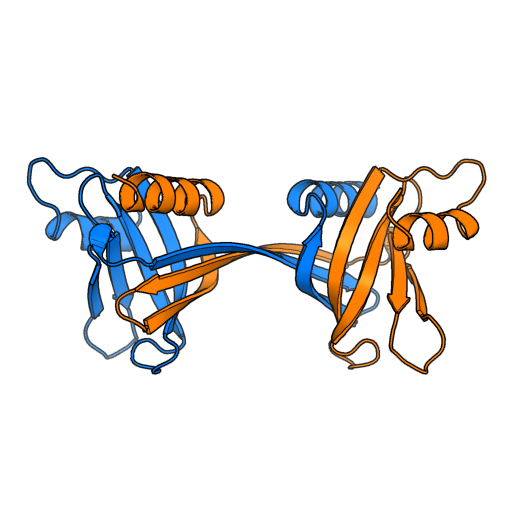0 O O . ASN B 1 14 ? -0.712 -21.062 -25.969 1 91.62 14 ASN B O 1
ATOM 1034 N N . ASP B 1 15 ? -2.154 -22.109 -24.766 1 93.69 15 ASP B N 1
ATOM 1035 C CA . ASP B 1 15 ? -3.186 -21.109 -25 1 93.69 15 ASP B CA 1
ATOM 1036 C C . ASP B 1 15 ? -3.283 -20.125 -23.828 1 93.69 15 ASP B C 1
ATOM 1038 O O . ASP B 1 15 ? -4.223 -19.344 -23.75 1 93.69 15 ASP B O 1
ATOM 1042 N N . GLU B 1 16 ? -2.352 -20.234 -23.016 1 96 16 GLU B N 1
ATOM 1043 C CA . GLU B 1 16 ? -2.361 -19.391 -21.844 1 96 16 GLU B CA 1
ATOM 1044 C C . GLU B 1 16 ? -1.469 -18.156 -22.031 1 96 16 GLU B C 1
ATOM 1046 O O . GLU B 1 16 ? -0.303 -18.297 -22.406 1 96 16 GLU B O 1
ATOM 1051 N N . ASN B 1 17 ? -2.072 -16.922 -21.75 1 96.12 17 ASN B N 1
ATOM 1052 C CA . ASN B 1 17 ? -1.333 -15.672 -21.938 1 96.12 17 ASN B CA 1
ATOM 1053 C C . ASN B 1 17 ? -1.231 -14.891 -20.625 1 96.12 17 ASN B C 1
ATOM 1055 O O . ASN B 1 17 ? -2.158 -14.906 -19.812 1 96.12 17 ASN B O 1
ATOM 1059 N N . ILE B 1 18 ? -0.105 -14.227 -20.578 1 96.38 18 ILE B N 1
ATOM 1060 C CA . ILE B 1 18 ? 0.089 -13.344 -19.438 1 96.38 18 ILE B CA 1
ATOM 1061 C C . ILE B 1 18 ? -0.695 -12.047 -19.641 1 96.38 18 ILE B C 1
ATOM 1063 O O . ILE B 1 18 ? -0.59 -11.414 -20.703 1 96.38 18 ILE B O 1
ATOM 1067 N N . VAL B 1 19 ? -1.488 -11.656 -18.719 1 96.69 19 VAL B N 1
ATOM 1068 C CA . VAL B 1 19 ? -2.279 -10.43 -18.781 1 96.69 19 VAL B CA 1
ATOM 1069 C C . VAL B 1 19 ? -1.611 -9.336 -17.953 1 96.69 19 VAL B C 1
ATOM 1071 O O . VAL B 1 19 ? -1.505 -8.188 -18.391 1 96.69 19 VAL B O 1
ATOM 1074 N N . ALA B 1 20 ? -1.166 -9.625 -16.766 1 96.12 20 ALA B N 1
ATOM 1075 C CA . ALA B 1 20 ? -0.509 -8.688 -15.852 1 96.12 20 ALA B CA 1
ATOM 1076 C C . ALA B 1 20 ? 0.44 -9.414 -14.906 1 96.12 20 ALA B C 1
ATOM 1078 O O . ALA B 1 20 ? 0.327 -10.633 -14.719 1 96.12 20 ALA B O 1
ATOM 1079 N N . PHE B 1 21 ? 1.406 -8.703 -14.43 1 95.81 21 PHE B N 1
ATOM 1080 C CA . PHE B 1 21 ? 2.309 -9.289 -13.445 1 95.81 21 PHE B CA 1
ATOM 1081 C C . PHE B 1 21 ? 2.779 -8.227 -12.453 1 95.81 21 PHE B C 1
ATOM 1083 O O . PHE B 1 21 ? 2.695 -7.027 -12.734 1 95.81 21 PHE B O 1
ATOM 1090 N N . VAL B 1 22 ? 3.25 -8.648 -11.25 1 94.19 22 VAL B N 1
ATOM 1091 C CA . VAL B 1 22 ? 3.895 -7.801 -10.25 1 94.19 22 VAL B CA 1
ATOM 1092 C C . VAL B 1 22 ? 5.113 -8.516 -9.672 1 94.19 22 VAL B C 1
ATOM 1094 O O . VAL B 1 22 ? 5.082 -9.734 -9.469 1 94.19 22 VAL B O 1
ATOM 1097 N N . ILE B 1 23 ? 6.172 -7.758 -9.547 1 92.19 23 ILE B N 1
ATOM 1098 C CA . ILE B 1 23 ? 7.391 -8.25 -8.914 1 92.19 23 ILE B CA 1
ATOM 1099 C C . ILE B 1 23 ? 7.605 -7.539 -7.578 1 92.19 23 ILE B C 1
ATOM 1101 O O . ILE B 1 23 ? 7.441 -6.32 -7.484 1 92.19 23 ILE B O 1
ATOM 1105 N N . GLY B 1 24 ? 7.871 -8.297 -6.562 1 90.44 24 GLY B N 1
ATOM 1106 C CA . GLY B 1 24 ? 8.102 -7.707 -5.254 1 90.44 24 GLY B CA 1
ATOM 1107 C C . GLY B 1 24 ? 8.406 -8.734 -4.18 1 90.44 24 GLY B C 1
ATOM 1108 O O . GLY B 1 24 ? 8.969 -9.797 -4.465 1 90.44 24 GLY B O 1
ATOM 1109 N N . ILE B 1 25 ? 8.133 -8.328 -2.941 1 87.69 25 ILE B N 1
ATOM 1110 C CA . ILE B 1 25 ? 8.258 -9.188 -1.769 1 87.69 25 ILE B CA 1
ATOM 1111 C C . ILE B 1 25 ? 6.871 -9.586 -1.274 1 87.69 25 ILE B C 1
ATOM 1113 O O . ILE B 1 25 ? 5.984 -8.742 -1.131 1 87.69 25 ILE B O 1
ATOM 1117 N N . PHE B 1 26 ? 6.695 -10.859 -1.08 1 90.31 26 PHE B N 1
ATOM 1118 C CA . PHE B 1 26 ? 5.375 -11.383 -0.742 1 90.31 26 PHE B CA 1
ATOM 1119 C C . PHE B 1 26 ? 5.445 -12.25 0.512 1 90.31 26 PHE B C 1
ATOM 1121 O O . PHE B 1 26 ? 6.492 -12.828 0.821 1 90.31 26 PHE B O 1
ATOM 1128 N N . GLU B 1 27 ? 4.277 -12.242 1.153 1 87.56 27 GLU B N 1
ATOM 1129 C CA . GLU B 1 27 ? 4.168 -13.086 2.336 1 87.56 27 GLU B CA 1
ATOM 1130 C C . GLU B 1 27 ? 2.779 -13.711 2.441 1 87.56 27 GLU B C 1
ATOM 1132 O O . GLU B 1 27 ? 1.812 -13.188 1.886 1 87.56 27 GLU B O 1
ATOM 1137 N N . LYS B 1 28 ? 2.768 -14.961 3.031 1 87.69 28 LYS B N 1
ATOM 1138 C CA . LYS B 1 28 ? 1.527 -15.648 3.379 1 87.69 28 LYS B CA 1
ATOM 1139 C C . LYS B 1 28 ? 1.292 -15.625 4.887 1 87.69 28 LYS B C 1
ATOM 1141 O O . LYS B 1 28 ? 2.242 -15.68 5.672 1 87.69 28 LYS B O 1
ATOM 1146 N N . ASP B 1 29 ? 0.079 -15.57 5.273 1 81.69 29 ASP B N 1
ATOM 1147 C CA . ASP B 1 29 ? -0.271 -15.492 6.688 1 81.69 29 ASP B CA 1
ATOM 1148 C C . ASP B 1 29 ? 0.14 -16.766 7.426 1 81.69 29 ASP B C 1
ATOM 1150 O O . ASP B 1 29 ? 0.425 -16.719 8.625 1 81.69 29 ASP B O 1
ATOM 1154 N N . ASN B 1 30 ? 0.158 -17.891 6.758 1 75.69 30 ASN B N 1
ATOM 1155 C CA . ASN B 1 30 ? 0.587 -19.125 7.402 1 75.69 30 ASN B CA 1
ATOM 1156 C C . ASN B 1 30 ? 2.104 -19.281 7.34 1 75.69 30 ASN B C 1
ATOM 1158 O O . ASN B 1 30 ? 2.631 -20.344 7.699 1 75.69 30 ASN B O 1
ATOM 1162 N N . PHE B 1 31 ? 2.77 -18.359 6.762 1 70.81 31 PHE B N 1
ATOM 1163 C CA . PHE B 1 31 ? 4.219 -18.172 6.73 1 70.81 31 PHE B CA 1
ATOM 1164 C C . PHE B 1 31 ? 4.867 -19.188 5.789 1 70.81 31 PHE B C 1
ATOM 1166 O O . PHE B 1 31 ? 6.082 -19.391 5.832 1 70.81 31 PHE B O 1
ATOM 1173 N N . THR B 1 32 ? 4.051 -19.844 4.953 1 76.12 32 THR B N 1
ATOM 1174 C CA . THR B 1 32 ? 4.645 -20.688 3.928 1 76.12 32 THR B CA 1
ATOM 1175 C C . THR B 1 32 ? 5.375 -19.844 2.885 1 76.12 32 THR B C 1
ATOM 1177 O O . THR B 1 32 ? 6.211 -20.359 2.141 1 76.12 32 THR B O 1
ATOM 1180 N N . LEU B 1 33 ? 5.035 -18.719 2.715 1 74.06 33 LEU B N 1
ATOM 1181 C CA . LEU B 1 33 ? 5.746 -17.672 1.983 1 74.06 33 LEU B CA 1
ATOM 1182 C C . LEU B 1 33 ? 6.105 -16.5 2.904 1 74.06 33 LEU B C 1
ATOM 1184 O O . LEU B 1 33 ? 5.234 -15.719 3.283 1 74.06 33 LEU B O 1
ATOM 1188 N N . CYS B 1 34 ? 7.332 -16.422 3.391 1 75.19 34 CYS B N 1
ATOM 1189 C CA . CYS B 1 34 ? 7.734 -15.375 4.328 1 75.19 34 CYS B CA 1
ATOM 1190 C C . CYS B 1 34 ? 8.734 -14.422 3.689 1 75.19 34 CYS B C 1
ATOM 1192 O O . CYS B 1 34 ? 9.898 -14.773 3.496 1 75.19 34 CYS B O 1
ATOM 1194 N N . TYR B 1 35 ? 8.25 -13.328 3.363 1 78 35 TYR B N 1
ATOM 1195 C CA . TYR B 1 35 ? 9.094 -12.273 2.822 1 78 35 TYR B CA 1
ATOM 1196 C C . TYR B 1 35 ? 9.914 -12.773 1.639 1 78 35 TYR B C 1
ATOM 1198 O O . TYR B 1 35 ? 11.133 -12.602 1.604 1 78 35 TYR B O 1
ATOM 1206 N N . GLN B 1 36 ? 9.219 -13.359 0.747 1 87 36 GLN B N 1
ATOM 1207 C CA . GLN B 1 36 ? 9.883 -13.961 -0.405 1 87 36 GLN B CA 1
ATOM 1208 C C . GLN B 1 36 ? 9.82 -13.047 -1.621 1 87 36 GLN B C 1
ATOM 1210 O O . GLN B 1 36 ? 8.758 -12.508 -1.942 1 87 36 GLN B O 1
ATOM 1215 N N . HIS B 1 37 ? 11.016 -12.891 -2.172 1 91.06 37 HIS B N 1
ATOM 1216 C CA . HIS B 1 37 ? 11.062 -12.172 -3.441 1 91.06 37 HIS B CA 1
ATOM 1217 C C . HIS B 1 37 ? 10.531 -13.039 -4.582 1 91.06 37 HIS B C 1
ATOM 1219 O O . HIS B 1 37 ? 10.852 -14.227 -4.66 1 91.06 37 HIS B O 1
ATOM 1225 N N . GLY B 1 38 ? 9.727 -12.375 -5.438 1 94.19 38 GLY B N 1
ATOM 1226 C CA . GLY B 1 38 ? 9.18 -13.156 -6.535 1 94.19 38 GLY B CA 1
ATOM 1227 C C . GLY B 1 38 ? 8.258 -12.359 -7.434 1 94.19 38 GLY B C 1
ATOM 1228 O O . GLY B 1 38 ? 8.281 -11.125 -7.426 1 94.19 38 GLY B O 1
ATOM 1229 N N . ILE B 1 39 ? 7.594 -13.141 -8.336 1 95.25 39 ILE B N 1
ATOM 1230 C CA . ILE B 1 39 ? 6.676 -12.555 -9.305 1 95.25 39 ILE B CA 1
ATOM 1231 C C . ILE B 1 39 ? 5.324 -13.258 -9.227 1 95.25 39 ILE B C 1
ATOM 1233 O O . ILE B 1 39 ? 5.258 -14.492 -9.148 1 95.25 39 ILE B O 1
ATOM 1237 N N . PHE B 1 40 ? 4.266 -12.438 -9.109 1 96.69 40 PHE B N 1
ATOM 1238 C CA . PHE B 1 40 ? 2.924 -12.922 -9.391 1 96.69 40 PHE B CA 1
ATOM 1239 C C . PHE B 1 40 ? 2.52 -12.602 -10.82 1 96.69 40 PHE B C 1
ATOM 1241 O O . PHE B 1 40 ? 2.717 -11.477 -11.289 1 96.69 40 PHE B O 1
ATOM 1248 N N . VAL B 1 41 ? 1.983 -13.594 -11.523 1 97.06 41 VAL B N 1
ATOM 1249 C CA . VAL B 1 41 ? 1.551 -13.438 -12.906 1 97.06 41 VAL B CA 1
ATOM 1250 C C . VAL B 1 41 ? 0.077 -13.82 -13.031 1 97.06 41 VAL B C 1
ATOM 1252 O O . VAL B 1 41 ? -0.31 -14.945 -12.719 1 97.06 41 VAL B O 1
ATOM 1255 N N . ALA B 1 42 ? -0.701 -12.891 -13.422 1 97.62 42 ALA B N 1
ATOM 1256 C CA . ALA B 1 42 ? -2.086 -13.172 -13.789 1 97.62 42 ALA B CA 1
ATOM 1257 C C . ALA B 1 42 ? -2.199 -13.539 -15.266 1 97.62 42 ALA B C 1
ATOM 1259 O O . ALA B 1 42 ? -1.854 -12.742 -16.141 1 97.62 42 ALA B O 1
ATOM 1260 N N . THR B 1 43 ? -2.602 -14.742 -15.531 1 97.38 43 THR B N 1
ATOM 1261 C CA . THR B 1 43 ? -2.775 -15.203 -16.906 1 97.38 43 THR B CA 1
ATOM 1262 C C . THR B 1 43 ? -4.254 -15.242 -17.281 1 97.38 43 THR B C 1
ATOM 1264 O O . THR B 1 43 ? -5.109 -14.836 -16.5 1 97.38 43 THR B O 1
ATOM 1267 N N . THR B 1 44 ? -4.578 -15.68 -18.5 1 96.25 44 THR B N 1
ATOM 1268 C CA . THR B 1 44 ? -5.957 -15.844 -18.953 1 96.25 44 THR B CA 1
ATOM 1269 C C . THR B 1 44 ? -6.609 -17.047 -18.281 1 96.25 44 THR B C 1
ATOM 1271 O O . THR B 1 44 ? -7.824 -17.234 -18.359 1 96.25 44 THR B O 1
ATOM 1274 N N . ARG B 1 45 ? -5.867 -17.844 -17.484 1 95.69 45 ARG B N 1
ATOM 1275 C CA . ARG B 1 45 ? -6.422 -19.078 -16.953 1 95.69 45 ARG B CA 1
ATOM 1276 C C . ARG B 1 45 ? -6.305 -19.109 -15.43 1 95.69 45 ARG B C 1
ATOM 1278 O O . ARG B 1 45 ? -7.219 -19.578 -14.742 1 95.69 45 ARG B O 1
ATOM 1285 N N . ARG B 1 46 ? -5.227 -18.688 -14.945 1 96.69 46 ARG B N 1
ATOM 1286 C CA . ARG B 1 46 ? -4.957 -18.844 -13.523 1 96.69 46 ARG B CA 1
ATOM 1287 C C . ARG B 1 46 ? -3.928 -17.828 -13.039 1 96.69 46 ARG B C 1
ATOM 1289 O O . ARG B 1 46 ? -3.389 -17.062 -13.836 1 96.69 46 ARG B O 1
ATOM 1296 N N . LEU B 1 47 ? -3.697 -17.734 -11.711 1 97.19 47 LEU B N 1
ATOM 1297 C CA . LEU B 1 47 ? -2.67 -16.938 -11.062 1 97.19 47 LEU B CA 1
ATOM 1298 C C . LEU B 1 47 ? -1.449 -17.781 -10.719 1 97.19 47 LEU B C 1
ATOM 1300 O O . LEU B 1 47 ? -1.583 -18.875 -10.18 1 97.19 47 LEU B O 1
ATOM 1304 N N . LEU B 1 48 ? -0.257 -17.312 -11.094 1 97.06 48 LEU B N 1
ATOM 1305 C CA . LEU B 1 48 ? 0.983 -18.047 -10.852 1 97.06 48 LEU B CA 1
ATOM 1306 C C . LEU B 1 48 ? 1.918 -17.234 -9.953 1 97.06 48 LEU B C 1
ATOM 1308 O O . LEU B 1 48 ? 1.934 -16.016 -10.016 1 97.06 48 LEU B O 1
ATOM 1312 N N . PHE B 1 49 ? 2.682 -17.938 -9.109 1 96.38 49 PHE B N 1
ATOM 1313 C CA . PHE B 1 49 ? 3.756 -17.344 -8.328 1 96.38 49 PHE B CA 1
ATOM 1314 C C . PHE B 1 49 ? 5.078 -18.062 -8.594 1 96.38 49 PHE B C 1
ATOM 1316 O O . PHE B 1 49 ? 5.125 -19.281 -8.664 1 96.38 49 PHE B O 1
ATOM 1323 N N . TYR B 1 50 ? 6.051 -17.312 -8.836 1 95.5 50 TYR B N 1
ATOM 1324 C CA . TYR B 1 50 ? 7.426 -17.797 -8.898 1 95.5 50 TYR B CA 1
ATOM 1325 C C . TYR B 1 50 ? 8.32 -16.984 -7.965 1 95.5 50 TYR B C 1
ATOM 1327 O O . TYR B 1 50 ? 8.477 -15.781 -8.125 1 95.5 50 TYR B O 1
ATOM 1335 N N . GLY B 1 51 ? 8.945 -17.656 -6.977 1 93.44 51 GLY B N 1
ATOM 1336 C CA . GLY B 1 51 ? 9.727 -16.984 -5.949 1 93.44 51 GLY B CA 1
ATOM 1337 C C . GLY B 1 51 ? 11.156 -17.484 -5.871 1 93.44 51 GLY B C 1
ATOM 1338 O O . GLY B 1 51 ? 11.438 -18.641 -6.168 1 93.44 51 GLY B O 1
ATOM 1339 N N . LYS B 1 52 ? 11.977 -16.547 -5.414 1 89.81 52 LYS B N 1
ATOM 1340 C CA . LYS B 1 52 ? 13.383 -16.875 -5.219 1 89.81 52 LYS B CA 1
ATOM 1341 C C . LYS B 1 52 ? 13.836 -16.5 -3.805 1 89.81 52 LYS B C 1
ATOM 1343 O O . LYS B 1 52 ? 13.422 -15.484 -3.258 1 89.81 52 LYS B O 1
ATOM 1348 N N . PHE B 1 53 ? 14.57 -17.469 -3.262 1 82.75 53 PHE B N 1
ATOM 1349 C CA . PHE B 1 53 ? 15.266 -17.25 -2.002 1 82.75 53 PHE B CA 1
ATOM 1350 C C . PHE B 1 53 ? 16.703 -17.75 -2.082 1 82.75 53 PHE B C 1
ATOM 1352 O O . PHE B 1 53 ? 16.953 -18.828 -2.613 1 82.75 53 PHE B O 1
ATOM 1359 N N . PRO B 1 54 ? 17.516 -16.938 -1.653 1 82 54 PRO B N 1
ATOM 1360 C CA . PRO B 1 54 ? 18.906 -17.359 -1.721 1 82 54 PRO B CA 1
ATOM 1361 C C . PRO B 1 54 ? 19.141 -18.75 -1.113 1 82 54 PRO B C 1
ATOM 1363 O O . PRO B 1 54 ? 18.578 -19.062 -0.06 1 82 54 PRO B O 1
ATOM 1366 N N . TYR B 1 55 ? 19.891 -19.594 -1.774 1 86.81 55 TYR B N 1
ATOM 1367 C CA . TYR B 1 55 ? 20.391 -20.891 -1.345 1 86.81 55 TYR B CA 1
ATOM 1368 C C . TYR B 1 55 ? 19.266 -21.906 -1.26 1 86.81 55 TYR B C 1
ATOM 1370 O O . TYR B 1 55 ? 19.484 -23.047 -0.819 1 86.81 55 TYR B O 1
ATOM 1378 N N . TYR B 1 56 ? 18.156 -21.547 -1.537 1 86.06 56 TYR B N 1
ATOM 1379 C CA . TYR B 1 56 ? 17.047 -22.484 -1.562 1 86.06 56 TYR B CA 1
ATOM 1380 C C . TYR B 1 56 ? 16.484 -22.625 -2.975 1 86.06 56 TYR B C 1
ATOM 1382 O O . TYR B 1 56 ? 16.656 -21.734 -3.812 1 86.06 56 TYR B O 1
ATOM 1390 N N . PRO B 1 57 ? 15.844 -23.719 -3.191 1 88.94 57 PRO B N 1
ATOM 1391 C CA . PRO B 1 57 ? 15.172 -23.859 -4.484 1 88.94 57 PRO B CA 1
ATOM 1392 C C . PRO B 1 57 ? 14.062 -22.828 -4.684 1 88.94 57 PRO B C 1
ATOM 1394 O O . PRO B 1 57 ? 13.469 -22.359 -3.711 1 88.94 57 PRO B O 1
ATOM 1397 N N . SER B 1 58 ? 13.859 -22.531 -5.98 1 91.5 58 SER B N 1
ATOM 1398 C CA . SER B 1 58 ? 12.781 -21.609 -6.316 1 91.5 58 SER B CA 1
ATOM 1399 C C . SER B 1 58 ? 11.422 -22.188 -5.926 1 91.5 58 SER B C 1
ATOM 1401 O O . SER B 1 58 ? 11.25 -23.406 -5.871 1 91.5 58 SER B O 1
ATOM 1403 N N . THR B 1 59 ? 10.578 -21.344 -5.629 1 91.25 59 THR B N 1
ATOM 1404 C CA . THR B 1 59 ? 9.211 -21.703 -5.273 1 91.25 59 THR B CA 1
ATOM 1405 C C . THR B 1 59 ? 8.25 -21.406 -6.426 1 91.25 59 THR B C 1
ATOM 1407 O O . THR B 1 59 ? 8.305 -20.328 -7.02 1 91.25 59 THR B O 1
ATOM 1410 N N . PHE B 1 60 ? 7.461 -22.453 -6.73 1 93.75 60 PHE B N 1
ATOM 1411 C CA . PHE B 1 60 ? 6.418 -22.281 -7.734 1 93.75 60 PHE B CA 1
ATOM 1412 C C . PHE B 1 60 ? 5.051 -22.656 -7.168 1 93.75 60 PHE B C 1
ATOM 1414 O O . PHE B 1 60 ? 4.891 -23.719 -6.586 1 93.75 60 PHE B O 1
ATOM 1421 N N . LYS B 1 61 ? 4.113 -21.734 -7.363 1 93.69 61 LYS B N 1
ATOM 1422 C CA . LYS B 1 61 ? 2.748 -21.984 -6.914 1 93.69 61 LYS B CA 1
ATOM 1423 C C . LYS B 1 61 ? 1.733 -21.531 -7.965 1 93.69 61 LYS B C 1
ATOM 1425 O O . LYS B 1 61 ? 1.968 -20.578 -8.688 1 93.69 61 LYS B O 1
ATOM 1430 N N . GLU B 1 62 ? 0.701 -22.25 -7.961 1 95.56 62 GLU B N 1
ATOM 1431 C CA . GLU B 1 62 ? -0.415 -21.906 -8.844 1 95.56 62 GLU B CA 1
ATOM 1432 C C . GLU B 1 62 ? -1.705 -21.719 -8.047 1 95.56 62 GLU B C 1
ATOM 1434 O O . GLU B 1 62 ? -1.957 -22.438 -7.082 1 95.56 62 GLU B O 1
ATOM 1439 N N . TYR B 1 63 ? -2.504 -20.75 -8.492 1 95.12 63 TYR B N 1
ATOM 1440 C CA . TYR B 1 63 ? -3.801 -20.469 -7.891 1 95.12 63 TYR B CA 1
ATOM 1441 C C . TYR B 1 63 ? -4.895 -20.422 -8.945 1 95.12 63 TYR B C 1
ATOM 1443 O O . TYR B 1 63 ? -4.805 -19.656 -9.914 1 95.12 63 TYR B O 1
ATOM 1451 N N . SER B 1 64 ? -5.91 -21.25 -8.664 1 95.88 64 SER B N 1
ATOM 1452 C CA . SER B 1 64 ? -7.082 -21.125 -9.523 1 95.88 64 SER B CA 1
ATOM 1453 C C . SER B 1 64 ? -7.887 -19.875 -9.18 1 95.88 64 SER B C 1
ATOM 1455 O O . SER B 1 64 ? -8.156 -19.609 -8 1 95.88 64 SER B O 1
ATOM 1457 N N . TYR B 1 65 ? -8.242 -19.141 -10.234 1 96.62 65 TYR B N 1
ATOM 1458 C CA . TYR B 1 65 ? -9.07 -17.969 -10 1 96.62 65 TYR B CA 1
ATOM 1459 C C . TYR B 1 65 ? -10.344 -18.344 -9.242 1 96.62 65 TYR B C 1
ATOM 1461 O O . TYR B 1 65 ? -10.859 -17.562 -8.453 1 96.62 65 TYR B O 1
ATOM 1469 N N . LEU B 1 66 ? -10.82 -19.531 -9.453 1 93.69 66 LEU B N 1
ATOM 1470 C CA . LEU B 1 66 ? -12.062 -20.016 -8.867 1 93.69 66 LEU B CA 1
ATOM 1471 C C . LEU B 1 66 ? -11.953 -20.078 -7.344 1 93.69 66 LEU B C 1
ATOM 1473 O O . LEU B 1 66 ? -12.969 -19.984 -6.645 1 93.69 66 LEU B O 1
ATOM 1477 N N . HIS B 1 67 ? -10.758 -20.266 -6.91 1 94.75 67 HIS B N 1
ATOM 1478 C CA . HIS B 1 67 ? -10.578 -20.469 -5.477 1 94.75 67 HIS B CA 1
ATOM 1479 C C . HIS B 1 67 ? -10.172 -19.172 -4.789 1 94.75 67 HIS B C 1
ATOM 1481 O O . HIS B 1 67 ? -9.945 -19.141 -3.578 1 94.75 67 HIS B O 1
ATOM 1487 N N . ILE B 1 68 ? -10.008 -18.125 -5.465 1 95.31 68 ILE B N 1
ATOM 1488 C CA . ILE B 1 68 ? -9.711 -16.828 -4.871 1 95.31 68 ILE B CA 1
ATOM 1489 C C . ILE B 1 68 ? -11.008 -16.172 -4.395 1 95.31 68 ILE B C 1
ATOM 1491 O O . ILE B 1 68 ? -11.875 -15.844 -5.203 1 95.31 68 ILE B O 1
ATOM 1495 N N . ASP B 1 69 ? -11.039 -15.984 -3.078 1 92.94 69 ASP B N 1
ATOM 1496 C CA . ASP B 1 69 ? -12.242 -15.422 -2.459 1 92.94 69 ASP B CA 1
ATOM 1497 C C . ASP B 1 69 ? -12.281 -13.898 -2.625 1 92.94 69 ASP B C 1
ATOM 1499 O O . ASP B 1 69 ? -13.352 -13.32 -2.812 1 92.94 69 ASP B O 1
ATOM 1503 N N . SER B 1 70 ? -11.156 -13.312 -2.49 1 92.75 70 SER B N 1
ATOM 1504 C CA . SER B 1 70 ? -11.109 -11.859 -2.555 1 92.75 70 SER B CA 1
ATOM 1505 C C . SER B 1 70 ? -9.703 -11.359 -2.877 1 92.75 70 SER B C 1
ATOM 1507 O O . SER B 1 70 ? -8.719 -12.047 -2.594 1 92.75 70 SER B O 1
ATOM 1509 N N . ILE B 1 71 ? -9.633 -10.305 -3.523 1 92.94 71 ILE B N 1
ATOM 1510 C CA . ILE B 1 71 ? -8.391 -9.562 -3.717 1 92.94 71 ILE B CA 1
ATOM 1511 C C . ILE B 1 71 ? -8.633 -8.078 -3.467 1 92.94 71 ILE B C 1
ATOM 1513 O O . ILE B 1 71 ? -9.602 -7.508 -3.973 1 92.94 71 ILE B O 1
ATOM 1517 N N . ASP B 1 72 ? -7.781 -7.496 -2.652 1 86.81 72 ASP B N 1
ATOM 1518 C CA . ASP B 1 72 ? -7.922 -6.09 -2.289 1 86.81 72 ASP B CA 1
ATOM 1519 C C . ASP B 1 72 ? -6.68 -5.297 -2.68 1 86.81 72 ASP B C 1
ATOM 1521 O O . ASP B 1 72 ? -5.555 -5.773 -2.525 1 86.81 72 ASP B O 1
ATOM 1525 N N . PHE B 1 73 ? -6.969 -4.223 -3.295 1 83.12 73 PHE B N 1
ATOM 1526 C CA . PHE B 1 73 ? -5.945 -3.227 -3.584 1 83.12 73 PHE B CA 1
ATOM 1527 C C . PHE B 1 73 ? -5.828 -2.227 -2.441 1 83.12 73 PHE B C 1
ATOM 1529 O O . PHE B 1 73 ? -6.805 -1.562 -2.086 1 83.12 73 PHE B O 1
ATOM 1536 N N . CYS B 1 74 ? -4.641 -2.25 -1.752 1 77.62 74 CYS B N 1
ATOM 1537 C CA . CYS B 1 74 ? -4.441 -1.386 -0.594 1 77.62 74 CYS B CA 1
ATOM 1538 C C . CYS B 1 74 ? -3.338 -0.366 -0.856 1 77.62 74 CYS B C 1
ATOM 1540 O O . CYS B 1 74 ? -2.176 -0.606 -0.53 1 77.62 74 CYS B O 1
ATOM 1542 N N . PRO B 1 75 ? -3.703 0.707 -1.501 1 73.81 75 PRO B N 1
ATOM 1543 C CA . PRO B 1 75 ? -2.674 1.721 -1.744 1 73.81 75 PRO B CA 1
ATOM 1544 C C . PRO B 1 75 ? -2.131 2.33 -0.454 1 73.81 75 PRO B C 1
ATOM 1546 O O . PRO B 1 75 ? -2.877 2.512 0.51 1 73.81 75 PRO B O 1
ATOM 1549 N N . TYR B 1 76 ? -0.784 2.402 -0.427 1 77.38 76 TYR B N 1
ATOM 1550 C CA . TYR B 1 76 ? -0.059 2.953 0.712 1 77.38 76 TYR B CA 1
ATOM 1551 C C . TYR B 1 76 ? 0.918 4.035 0.267 1 77.38 76 TYR B C 1
ATOM 1553 O O . TYR B 1 76 ? 1.352 4.051 -0.888 1 77.38 76 TYR B O 1
ATOM 1561 N N . PHE B 1 77 ? 1.062 5.09 1.14 1 87.62 77 PHE B N 1
ATOM 1562 C CA . PHE B 1 77 ? 2.154 6.023 0.888 1 87.62 77 PHE B CA 1
ATOM 1563 C C . PHE B 1 77 ? 2.941 6.289 2.166 1 87.62 77 PHE B C 1
ATOM 1565 O O . PHE B 1 77 ? 2.465 6.004 3.266 1 87.62 77 PHE B O 1
ATOM 1572 N N . GLU B 1 78 ? 4.195 6.719 1.988 1 90.38 78 GLU B N 1
ATOM 1573 C CA . GLU B 1 78 ? 5.07 7.164 3.066 1 90.38 78 GLU B CA 1
ATOM 1574 C C . GLU B 1 78 ? 5.816 8.438 2.68 1 90.38 78 GLU B C 1
ATOM 1576 O O . GLU B 1 78 ? 6.266 8.578 1.539 1 90.38 78 GLU B O 1
ATOM 1581 N N . PHE B 1 79 ? 5.883 9.367 3.648 1 94 79 PHE B N 1
ATOM 1582 C CA . PHE B 1 79 ? 6.703 10.539 3.369 1 94 79 PHE B CA 1
ATOM 1583 C C . PHE B 1 79 ? 7.609 10.859 4.551 1 94 79 PHE B C 1
ATOM 1585 O O . PHE B 1 79 ? 7.312 10.484 5.688 1 94 79 PHE B O 1
ATOM 1592 N N . THR B 1 80 ? 8.727 11.43 4.262 1 94.12 80 THR B N 1
ATOM 1593 C CA . THR B 1 80 ? 9.703 11.836 5.266 1 94.12 80 THR B CA 1
ATOM 1594 C C . THR B 1 80 ? 9.789 13.352 5.352 1 94.12 80 THR B C 1
ATOM 1596 O O . THR B 1 80 ? 9.922 14.031 4.332 1 94.12 80 THR B O 1
ATOM 1599 N N . CYS B 1 81 ? 9.602 13.883 6.508 1 92.94 81 CYS B N 1
ATOM 1600 C CA . CYS B 1 81 ? 9.688 15.312 6.809 1 92.94 81 CYS B CA 1
ATOM 1601 C C . CYS B 1 81 ? 10.484 15.555 8.086 1 92.94 81 CYS B C 1
ATOM 1603 O O . CYS B 1 81 ? 10.188 14.969 9.125 1 92.94 81 CYS B O 1
ATOM 1605 N N . ASN B 1 82 ? 11.461 16.406 8.062 1 91.25 82 ASN B N 1
ATOM 1606 C CA . ASN B 1 82 ? 12.297 16.734 9.219 1 91.25 82 ASN B CA 1
ATOM 1607 C C . ASN B 1 82 ? 12.82 15.477 9.898 1 91.25 82 ASN B C 1
ATOM 1609 O O . ASN B 1 82 ? 12.672 15.312 11.109 1 91.25 82 ASN B O 1
ATOM 1613 N N . HIS B 1 83 ? 13.195 14.484 9.148 1 87.06 83 HIS B N 1
ATOM 1614 C CA . HIS B 1 83 ? 13.812 13.242 9.602 1 87.06 83 HIS B CA 1
ATOM 1615 C C . HIS B 1 83 ? 12.797 12.328 10.266 1 87.06 83 HIS B C 1
ATOM 1617 O O . HIS B 1 83 ? 13.164 11.398 10.992 1 87.06 83 HIS B O 1
ATOM 1623 N N . GLU B 1 84 ? 11.555 12.734 10.125 1 88.5 84 GLU B N 1
ATOM 1624 C CA . GLU B 1 84 ? 10.484 11.852 10.586 1 88.5 84 GLU B CA 1
ATOM 1625 C C . GLU B 1 84 ? 9.719 11.25 9.414 1 88.5 84 GLU B C 1
ATOM 1627 O O . GLU B 1 84 ? 9.484 11.914 8.406 1 88.5 84 GLU B O 1
ATOM 1632 N N . THR B 1 85 ? 9.43 10.039 9.602 1 91.25 85 THR B N 1
ATOM 1633 C CA . THR B 1 85 ? 8.711 9.336 8.539 1 91.25 85 THR B CA 1
ATOM 1634 C C . THR B 1 85 ? 7.266 9.078 8.938 1 91.25 85 THR B C 1
ATOM 1636 O O . THR B 1 85 ? 7 8.57 10.031 1 91.25 85 THR B O 1
ATOM 1639 N N . VAL B 1 86 ? 6.387 9.492 8.062 1 92.31 86 VAL B N 1
ATOM 1640 C CA . VAL B 1 86 ? 4.961 9.227 8.242 1 92.31 86 VAL B CA 1
ATOM 1641 C C . VAL B 1 86 ? 4.496 8.188 7.234 1 92.31 86 VAL B C 1
ATOM 1643 O O . VAL B 1 86 ? 4.887 8.227 6.066 1 92.31 86 VAL B O 1
ATOM 1646 N N . ARG B 1 87 ? 3.676 7.246 7.723 1 88.56 87 ARG B N 1
ATOM 1647 C CA . ARG B 1 87 ? 3.176 6.152 6.895 1 88.56 87 ARG B CA 1
ATOM 1648 C C . ARG B 1 87 ? 1.654 6.07 6.957 1 88.56 87 ARG B C 1
ATOM 1650 O O . ARG B 1 87 ? 1.064 6.223 8.031 1 88.56 87 ARG B O 1
ATOM 1657 N N . ALA B 1 88 ? 1.104 5.887 5.77 1 87.69 88 ALA B N 1
ATOM 1658 C CA . ALA B 1 88 ? -0.296 5.477 5.707 1 87.69 88 ALA B CA 1
ATOM 1659 C C . ALA B 1 88 ? -0.43 3.961 5.805 1 87.69 88 ALA B C 1
ATOM 1661 O O . ALA B 1 88 ? 0.113 3.229 4.977 1 87.69 88 ALA B O 1
ATOM 1662 N N . LYS B 1 89 ? -1.085 3.496 6.781 1 72.19 89 LYS B N 1
ATOM 1663 C CA . LYS B 1 89 ? -1.228 2.061 7 1 72.19 89 LYS B CA 1
ATOM 1664 C C . LYS B 1 89 ? -2.463 1.517 6.289 1 72.19 89 LYS B C 1
ATOM 1666 O O . LYS B 1 89 ? -2.438 0.409 5.75 1 72.19 89 LYS B O 1
ATOM 1671 N N . CYS B 1 90 ? -3.553 2.229 6.391 1 76.62 90 CYS B N 1
ATOM 1672 C CA . CYS B 1 90 ? -4.82 1.847 5.781 1 76.62 90 CYS B CA 1
ATOM 1673 C C . CYS B 1 90 ? -5.566 3.07 5.262 1 76.62 90 CYS B C 1
ATOM 1675 O O . CYS B 1 90 ? -6.031 3.898 6.047 1 76.62 90 CYS B O 1
ATOM 1677 N N . ILE B 1 91 ? -5.656 3.127 3.967 1 85.56 91 ILE B N 1
ATOM 1678 C CA . ILE B 1 91 ? -6.387 4.25 3.393 1 85.56 91 ILE B CA 1
ATOM 1679 C C . ILE B 1 91 ? -7.824 3.832 3.094 1 85.56 91 ILE B C 1
ATOM 1681 O O . ILE B 1 91 ? -8.062 2.791 2.475 1 85.56 91 ILE B O 1
ATOM 1685 N N . GLN B 1 92 ? -8.688 4.676 3.557 1 80.44 92 GLN B N 1
ATOM 1686 C CA . GLN B 1 92 ? -10.109 4.379 3.428 1 80.44 92 GLN B CA 1
ATOM 1687 C C . GLN B 1 92 ? -10.742 5.199 2.309 1 80.44 92 GLN B C 1
ATOM 1689 O O . GLN B 1 92 ? -11.695 4.754 1.665 1 80.44 92 GLN B O 1
ATOM 1694 N N . LYS B 1 93 ? -10.305 6.328 2.17 1 85.5 93 LYS B N 1
ATOM 1695 C CA . LYS B 1 93 ? -10.875 7.242 1.188 1 85.5 93 LYS B CA 1
ATOM 1696 C C . LYS B 1 93 ? -9.805 8.156 0.599 1 85.5 93 LYS B C 1
ATOM 1698 O O . LYS B 1 93 ? -8.883 8.578 1.301 1 85.5 93 LYS B O 1
ATOM 1703 N N . GLY B 1 94 ? -10.039 8.43 -0.701 1 88.56 94 GLY B N 1
ATOM 1704 C CA . GLY B 1 94 ? -9.164 9.383 -1.369 1 88.56 94 GLY B CA 1
ATOM 1705 C C . GLY B 1 94 ? -8.383 8.766 -2.512 1 88.56 94 GLY B C 1
ATOM 1706 O O . GLY B 1 94 ? -8.258 7.543 -2.602 1 88.56 94 GLY B O 1
ATOM 1707 N N . ASN B 1 95 ? -7.91 9.664 -3.328 1 87.62 95 ASN B N 1
ATOM 1708 C CA . ASN B 1 95 ? -7.02 9.273 -4.414 1 87.62 95 ASN B CA 1
ATOM 1709 C C . ASN B 1 95 ? -5.555 9.406 -4.016 1 87.62 95 ASN B C 1
ATOM 1711 O O . ASN B 1 95 ? -4.965 10.477 -4.148 1 87.62 95 ASN B O 1
ATOM 1715 N N . VAL B 1 96 ? -5.039 8.234 -3.672 1 88.06 96 VAL B N 1
ATOM 1716 C CA . VAL B 1 96 ? -3.699 8.227 -3.096 1 88.06 96 VAL B CA 1
ATOM 1717 C C . VAL B 1 96 ? -2.686 8.688 -4.141 1 88.06 96 VAL B C 1
ATOM 1719 O O . VAL B 1 96 ? -1.771 9.453 -3.832 1 88.06 96 VAL B O 1
ATOM 1722 N N . GLU B 1 97 ? -2.832 8.141 -5.316 1 84.75 97 GLU B N 1
ATOM 1723 C CA . GLU B 1 97 ? -1.902 8.523 -6.375 1 84.75 97 GLU B CA 1
ATOM 1724 C C . GLU B 1 97 ? -1.918 10.031 -6.609 1 84.75 97 GLU B C 1
ATOM 1726 O O . GLU B 1 97 ? -0.862 10.656 -6.719 1 84.75 97 GLU B O 1
ATOM 1731 N N . GLN B 1 98 ? -3.033 10.562 -6.668 1 90.38 98 GLN B N 1
ATOM 1732 C CA . GLN B 1 98 ? -3.154 12 -6.84 1 90.38 98 GLN B CA 1
ATOM 1733 C C . GLN B 1 98 ? -2.576 12.75 -5.645 1 90.38 98 GLN B C 1
ATOM 1735 O O . GLN B 1 98 ? -1.939 13.797 -5.809 1 90.38 98 GLN B O 1
ATOM 1740 N N . PHE B 1 99 ? -2.855 12.234 -4.516 1 95.25 99 PHE B N 1
ATOM 1741 C CA . PHE B 1 99 ? -2.336 12.852 -3.301 1 95.25 99 PHE B CA 1
ATOM 1742 C C . PHE B 1 99 ? -0.813 12.898 -3.326 1 95.25 99 PHE B C 1
ATOM 1744 O O . PHE B 1 99 ? -0.217 13.961 -3.123 1 95.25 99 PHE B O 1
ATOM 1751 N N . VAL B 1 100 ? -0.23 11.844 -3.596 1 93.69 100 VAL B N 1
ATOM 1752 C CA . VAL B 1 100 ? 1.226 11.742 -3.625 1 93.69 100 VAL B CA 1
ATOM 1753 C C . VAL B 1 100 ? 1.789 12.656 -4.711 1 93.69 100 VAL B C 1
ATOM 1755 O O . VAL B 1 100 ? 2.783 13.352 -4.492 1 93.69 100 VAL B O 1
ATOM 1758 N N . ARG B 1 101 ? 1.168 12.609 -5.824 1 92.94 101 ARG B N 1
ATOM 1759 C CA . ARG B 1 101 ? 1.604 13.469 -6.922 1 92.94 101 ARG B CA 1
ATOM 1760 C C . ARG B 1 101 ? 1.528 14.938 -6.527 1 92.94 101 ARG B C 1
ATOM 1762 O O . ARG B 1 101 ? 2.424 15.727 -6.852 1 92.94 101 ARG B O 1
ATOM 1769 N N . THR B 1 102 ? 0.447 15.297 -5.914 1 95.5 102 THR B N 1
ATOM 1770 C CA . THR B 1 102 ? 0.254 16.672 -5.473 1 95.5 102 THR B CA 1
ATOM 1771 C C . THR B 1 102 ? 1.359 17.094 -4.508 1 95.5 102 THR B C 1
ATOM 1773 O O . THR B 1 102 ? 1.948 18.172 -4.656 1 95.5 102 THR B O 1
ATOM 1776 N N . VAL B 1 103 ? 1.613 16.281 -3.512 1 96.19 103 VAL B N 1
ATOM 1777 C CA . VAL B 1 103 ? 2.648 16.578 -2.529 1 96.19 103 VAL B CA 1
ATOM 1778 C C . VAL B 1 103 ? 4.008 16.656 -3.219 1 96.19 103 VAL B C 1
ATOM 1780 O O . VAL B 1 103 ? 4.77 17.594 -2.992 1 96.19 103 VAL B O 1
ATOM 1783 N N . ARG B 1 104 ? 4.293 15.75 -4.09 1 94.62 104 ARG B N 1
ATOM 1784 C CA . ARG B 1 104 ? 5.57 15.688 -4.793 1 94.62 104 ARG B CA 1
ATOM 1785 C C . ARG B 1 104 ? 5.797 16.938 -5.629 1 94.62 104 ARG B C 1
ATOM 1787 O O . ARG B 1 104 ? 6.906 17.484 -5.664 1 94.62 104 ARG B O 1
ATOM 1794 N N . THR B 1 105 ? 4.773 17.312 -6.297 1 94.12 105 THR B N 1
ATOM 1795 C CA . THR B 1 105 ? 4.859 18.5 -7.152 1 94.12 105 THR B CA 1
ATOM 1796 C C . THR B 1 105 ? 5.133 19.75 -6.32 1 94.12 105 THR B C 1
ATOM 1798 O O . THR B 1 105 ? 5.871 20.641 -6.75 1 94.12 105 THR B O 1
ATOM 1801 N N . ASN B 1 106 ? 4.594 19.797 -5.141 1 93.94 106 ASN B N 1
ATOM 1802 C CA . ASN B 1 106 ? 4.715 21 -4.309 1 93.94 106 ASN B CA 1
ATOM 1803 C C . ASN B 1 106 ? 6.023 21 -3.521 1 93.94 106 ASN B C 1
ATOM 1805 O O . ASN B 1 106 ? 6.477 22.047 -3.066 1 93.94 106 ASN B O 1
ATOM 1809 N N . MET B 1 107 ? 6.629 19.812 -3.291 1 91.06 107 MET B N 1
ATOM 1810 C CA . MET B 1 107 ? 7.93 19.75 -2.631 1 91.06 107 MET B CA 1
ATOM 1811 C C . MET B 1 107 ? 9.008 20.438 -3.463 1 91.06 107 MET B C 1
ATOM 1813 O O . MET B 1 107 ? 9.961 20.984 -2.916 1 91.06 107 MET B O 1
ATOM 1817 N N . ASN B 1 108 ? 8.922 20.234 -4.73 1 81.44 108 ASN B N 1
ATOM 1818 C CA . ASN B 1 108 ? 9.922 20.734 -5.66 1 81.44 108 ASN B CA 1
ATOM 1819 C C . ASN B 1 108 ? 9.641 22.172 -6.066 1 81.44 108 ASN B C 1
ATOM 1821 O O . ASN B 1 108 ? 10.391 22.75 -6.855 1 81.44 108 ASN B O 1
ATOM 1825 N N . ASN B 1 109 ? 8.523 22.672 -5.52 1 69.25 109 ASN B N 1
ATOM 1826 C CA . ASN B 1 109 ? 8.242 24.062 -5.836 1 69.25 109 ASN B CA 1
ATOM 1827 C C . ASN B 1 109 ? 8.688 25 -4.715 1 69.25 109 ASN B C 1
ATOM 1829 O O . ASN B 1 109 ? 8.555 24.656 -3.535 1 69.25 109 ASN B O 1
#

Solvent-accessible surface area (backbone atoms only — not comparable to full-atom values): 11898 Å² total; per-residue (Å²): 131,62,70,65,58,58,65,47,54,75,72,52,53,93,90,49,44,81,74,35,41,38,31,31,29,29,31,30,77,86,52,87,36,65,71,33,36,34,35,41,35,34,38,79,72,36,36,35,37,42,32,52,46,90,99,47,77,68,44,78,48,79,40,55,30,79,49,40,77,47,73,43,81,46,60,27,40,37,37,31,38,84,92,37,45,39,35,44,79,43,64,75,42,64,52,59,69,58,31,52,50,52,49,56,58,42,35,78,92,131,61,68,65,57,59,65,48,56,76,72,53,53,94,89,49,45,81,76,35,41,38,29,30,29,29,31,29,77,86,53,85,35,65,73,32,36,33,35,42,36,36,38,77,73,35,36,38,38,42,30,50,46,89,99,47,77,68,45,78,48,77,38,56,30,77,50,40,77,46,73,44,81,46,62,27,40,37,35,31,38,84,92,36,43,39,34,43,78,42,65,75,42,64,52,61,70,57,30,50,49,54,50,55,58,45,34,78,93

Radius of gyration: 20.05 Å; Cα contacts (8 Å, |Δi|>4): 490; chains: 2; bounding box: 39×56×49 Å

InterPro domains:
  IPR039519 YokE-like, PH domain [PF14470] (12-104)

Foldseek 3Di:
DPPQVVVCVVVADPPKAWDDKDWAFDADPVGPRPRWTWMWTDIPFWIWIWTDDPPDDIDIDTGGPVPDPDDDDFDKDWDDDPNDIDIDDGDDDDDVVVVVVVVVVVVVD/DPPQVVVCVVVADPPKAWDDKDWAFDADPVGPRPRWTWMWTDIPFWIWIWTDDPPDDIDIDTGGPVPDPDDDDFDKDWDDDPNDIDIDDGDDDDDVVVVVVVVVVVVVD

Sequence (218 aa):
MNELLLSVKKYLENDENIVAFVIGIFEKDNFTLCYQHGIFVATTRRLLFYGKFPYYPSTFKEYSYLHIDSIDFCPYFEFTCNHETVRAKCIQKGNVEQFVRTVRTNMNNMNELLLSVKKYLENDENIVAFVIGIFEKDNFTLCYQHGIFVATTRRLLFYGKFPYYPSTFKEYSYLHIDSIDFCPYFEFTCNHETVRAKCIQKGNVEQFVRTVRTNMNN

Secondary structure (DSSP, 8-state):
--HHHHHHHTT--TT--EEEEEEEEEEETTSSS-SEEEEEEEESSEEEEEEE-TTS--EEEEEEGGGEEEEEEEEEEEEEETTEEEEEEEEEEE-HHHHHHHHHHHHT-/--HHHHHHHTT--TT--EEEEEEEEEEETTSSS-SEEEEEEEESSEEEEEEE-TTS--EEEEEEGGGEEEEEEEEEEEEEETTEEEEEEEEEEE-HHHHHHHHHHHHT-

Organism: Bacillus anthracis (NCBI:txid1392)

Nearest PDB structures (foldseek):
  6l30-assembly1_A  TM=7.590E-01  e=2.096E+00  Homo sapiens
  5boi-assembly1_A  TM=3.810E-01  e=1.986E+00  Priestia megaterium QM B1551
  2yry-assembly1_A  TM=4.220E-01  e=6.522E+00  Homo sapiens
  6aig-assembly1_A  TM=4.556E-01  e=6.179E+00  Aeropyrum pernix K1
  7ovp-assembly1_B  TM=3.441E-01  e=9.020E+00  Pyrococcus horikoshii OT3